Protein 1WLZ (pdb70)

B-factor: mean 17.67, std 7.65, range [6.1, 49.66]

Foldseek 3Di:
DDPPQDVVLLLQLLVLCVVCVPPVVVLQVVQPPVPPQWHALVSVQVVCCPRRHNDDPVNSVNVLVVFDADPVRIGNVVVVSVVSD/DDPPADPVQVVQVVVLCVVCVPVVVVLQCVQPVVPPQWHALVSVQVVCCVRGNNDDPVNSVRVLVVFDADPVGIGNPVRVSVVD/DPQDVVQLLQLLVLCVVCVPVVVVLQCVQPVVPPQWHALVSVLVVCCVRRRNDDPVNSVNVLVVFDADPVRTGNPVVVSVVSD/DVLLVVQLVLVLVLCVVVVPVVVVLQCVQPVVPPQWHALVSVLVVCCVRRRNDDPVSSVSNLVVADADPVRIGNVVVRSVVSD

Secondary structure (DSSP, 8-state):
--TT--HHHHHHHHHHHHHTHHHHHHHHHHH-TT-SS-B-HHHHHHHHHHHT----HHHHHHHHTTS-B-TTS-B-HHHHHHHH-/--TT--HHHHHHHHHHHHHSHHHHHHHHHHH-TT--SEE-HHHHHHHHHHHT----HHHHHHHHTTS-B-TTS-EEHHHHHHH-/----HHHHHHHHHHHHHSHHHHHHHHHHH-TT--SEE-HHHHHHHHHHHT----HHHHHHHHHTS-B-TTS-EEHHHHHHHT-/-HHHHHHHHHHHHHHHHSHHHHHHHHHHH-TT--SEE-HHHHHHHHHHHT----HHHHHHHHTTS-B-TTS-EEHHHHHHHT-

InterPro domains:
  IPR002048 EF-hand domain [PF13499] (1439-1499)
  IPR002048 EF-hand domain [PF13833] (419-470)
  IPR002048 EF-hand domain [PS50222] (70-105)
  IPR002048 EF-hand domain [PS50222] (172-207)
  IPR002048 EF-hand domain [PS50222] (504-539)
  IPR002048 EF-hand domain [PS50222] (634-669)
  IPR002048 EF-hand domain [PS50222] (883-918)
  IPR002048 EF-hand domain [PS50222] (1069-1104)
  IPR002048 EF-hand domain [PS50222] (1439-1469)
  IPR002048 EF-hand domain [SM00054] (74-102)
  IPR002048 EF-hand domain [SM00054] (176-204)
  IPR002048 EF-hand domain [SM00054] (301-329)
  IPR002048 EF-hand domain [SM00054] (443-471)
  IPR002048 EF-hand domain [SM00054] (508-536)
  IPR002048 EF-hand domain [SM00054] (638-666)
  IPR002048 EF-hand domain [SM00054] (745-773)
  IPR002048 EF-hand domain [SM00054] (887-915)
  IPR002048 EF-hand domain [SM00054] (1073-1101)
  IPR002048 EF-hand domain [SM00054] (1180-1208)
  IPR002048 EF-hand domain [SM00054] (1327-1355)

CATH classification: 1.10.238.10

Solvent-accessible surface area: 17014 Å² total; per-residue (Å²): 189,76,110,100,32,60,205,80,6,30,59,88,5,72,54,8,1,74,85,83,84,157,45,3,28,101,42,0,50,111,58,1,106,153,121,87,82,14,0,22,51,31,35,1,18,18,8,1,25,175,42,27,54,47,0,61,52,99,60,1,48,59,10,26,63,12,16,29,48,46,119,78,34,74,0,74,4,54,69,2,11,77,114,0,74,63,16,74,58,38,42,79,66,10,44,62,102,6,86,54,9,2,86,80,89,58,128,34,3,10,85,24,0,49,121,81,4,96,119,77,10,13,13,0,20,31,124,49,1,64,48,8,2,57,161,48,19,49,130,3,69,84,109,43,2,41,60,8,2,24,42,11,32,22,42,94,72,6,74,0,74,6,24,69,3,14,97,67,28,102,96,49,58,79,83,6,40,58,89,5,76,57,7,0,77,78,88,96,153,42,3,31,38,45,0,84,118,60,5,95,150,158,70,86,12,0,21,24,36,36,2,17,16,8,0,25,84,75,26,52,46,0,63,56,98,61,1,34,33,8,2,23,85,10,36,23,41,98,66,7,75,0,81,24,55,63,2,8,86,64,15,69,114,117,50,28,185,60,12,37,60,35,5,79,58,6,0,84,76,85,12,118,34,3,30,95,22,1,80,88,79,4,106,66,58,9,13,16,0,22,95,101,46,2,62,39,5,1,59,157,66,27,70,138,5,78,96,57,47,0,81,101,3,30,130,72,13,33,44,49,119,77,34,75,0,84,11,13,43,2,0,52,64,14,78

Nearest PDB structures (foldseek):
  1wlz-assembly1_A  TM=1.005E+00  e=1.415E-14  Homo sapiens
  5d67-assembly4_D  TM=9.923E-01  e=4.190E-13  Homo sapiens
  5d67-assembly3_C  TM=9.689E-01  e=3.419E-13  Homo sapiens
  1sk6-assembly2_E  TM=5.587E-01  e=2.644E-03  Homo sapiens
  1oqp-assembly1_A  TM=5.695E-01  e=1.439E-02  Chlamydomonas reinhardtii

GO terms:
  GO:0005515 protein binding (F, IPI)
  GO:0005654 nucleoplasm (C, IDA)
  GO:0005634 nucleus (C, IPI)

Organism: Homo sapiens (NCBI:txid9606)

Structure (mmCIF, N/CA/C/O backbone):
data_1WLZ
#
_entry.id   1WLZ
#
_cell.length_a   42.671
_cell.length_b   68.519
_cell.length_c   69.208
_cell.angle_alpha   90.00
_cell.angle_beta   102.19
_cell.angle_gamma   90.00
#
_symmetry.space_group_name_H-M   'P 1 21 1'
#
loop_
_entity.id
_entity.type
_entity.pdbx_description
1 polymer 'CAP-binding protein complex interacting protein 1 isoform a'
2 water water
#
loop_
_atom_site.group_PDB
_atom_site.id
_atom_site.type_symbol
_atom_site.label_atom_id
_atom_site.label_alt_id
_atom_site.label_comp_id
_atom_site.label_asym_id
_atom_site.label_entity_id
_atom_site.label_seq_id
_atom_site.pdbx_PDB_ins_code
_atom_site.Cartn_x
_atom_site.Cartn_y
_atom_site.Cartn_z
_atom_site.occupancy
_atom_site.B_iso_or_equiv
_atom_site.auth_seq_id
_atom_site.auth_comp_id
_atom_site.auth_asym_id
_atom_site.auth_atom_id
_atom_site.pdbx_PDB_model_num
ATOM 1 N N . HIS A 1 3 ? 36.478 -19.628 6.306 1.00 21.52 227 HIS A N 1
ATOM 2 C CA . HIS A 1 3 ? 36.288 -20.824 5.440 1.00 22.27 227 HIS A CA 1
ATOM 3 C C . HIS A 1 3 ? 36.211 -20.472 3.958 1.00 22.10 227 HIS A C 1
ATOM 4 O O . HIS A 1 3 ? 36.935 -21.037 3.142 1.00 22.99 227 HIS A O 1
ATOM 11 N N . MET A 1 4 ? 35.355 -19.511 3.623 1.00 20.77 228 MET A N 1
ATOM 12 C CA . MET A 1 4 ? 35.155 -19.099 2.237 1.00 20.00 228 MET A CA 1
ATOM 13 C C . MET A 1 4 ? 36.310 -18.340 1.591 1.00 19.58 228 MET A C 1
ATOM 14 O O . MET A 1 4 ? 36.963 -17.506 2.222 1.00 20.35 228 MET A O 1
ATOM 19 N N . ALA A 1 5 ? 36.539 -18.642 0.315 1.00 20.00 229 ALA A N 1
ATOM 20 C CA . ALA A 1 5 ? 37.605 -18.026 -0.470 1.00 18.22 229 ALA A CA 1
ATOM 21 C C . ALA A 1 5 ? 37.417 -16.521 -0.616 1.00 20.01 229 ALA A C 1
ATOM 22 O O . ALA A 1 5 ? 38.394 -15.770 -0.668 1.00 21.11 229 ALA A O 1
ATOM 24 N N . THR A 1 6 ? 36.165 -16.083 -0.689 1.00 20.04 230 THR A N 1
ATOM 25 C CA . THR A 1 6 ? 35.875 -14.661 -0.838 1.00 21.01 230 THR A CA 1
ATOM 26 C C . THR A 1 6 ? 35.482 -14.012 0.481 1.00 21.49 230 THR A C 1
ATOM 27 O O . THR A 1 6 ? 34.837 -12.962 0.497 1.00 22.46 230 THR A O 1
ATOM 31 N N . ALA A 1 7 ? 35.868 -14.640 1.587 1.00 20.29 231 ALA A N 1
ATOM 32 C CA . ALA A 1 7 ? 35.569 -14.097 2.904 1.00 18.90 231 ALA A CA 1
ATOM 33 C C . ALA A 1 7 ? 36.237 -12.731 3.013 1.00 19.13 231 ALA A C 1
ATOM 34 O O . ALA A 1 7 ? 37.339 -12.527 2.492 1.00 19.63 231 ALA A O 1
ATOM 36 N N . ASP A 1 8 ? 35.568 -11.800 3.685 1.00 18.39 232 ASP A N 1
ATOM 37 C CA . ASP A 1 8 ? 36.097 -10.454 3.851 1.00 17.76 232 ASP A CA 1
ATOM 38 C C . ASP A 1 8 ? 36.674 -10.307 5.255 1.00 17.94 232 ASP A C 1
ATOM 39 O O . ASP A 1 8 ? 35.935 -10.135 6.226 1.00 16.66 232 ASP A O 1
ATOM 44 N N . ARG A 1 9 ? 37.998 -10.373 5.357 1.00 17.74 233 ARG A N 1
ATOM 45 C CA . ARG A 1 9 ? 38.672 -10.259 6.643 1.00 15.77 233 ARG A CA 1
ATOM 46 C C . ARG A 1 9 ? 38.459 -8.906 7.302 1.00 14.85 233 ARG A C 1
ATOM 47 O O . ARG A 1 9 ? 38.570 -8.772 8.519 1.00 15.02 233 ARG A O 1
ATOM 55 N N . ASP A 1 10 ? 38.154 -7.902 6.492 1.00 14.52 234 ASP A N 1
ATOM 56 C CA . ASP A 1 10 ? 37.915 -6.570 7.013 1.00 13.92 234 ASP A CA 1
ATOM 57 C C . ASP A 1 10 ? 36.570 -6.572 7.731 1.00 14.61 234 ASP A C 1
ATOM 58 O O . ASP A 1 10 ? 36.455 -6.082 8.852 1.00 13.49 234 ASP A O 1
ATOM 63 N N . ILE A 1 11 ? 35.556 -7.139 7.085 1.00 14.63 235 ILE A N 1
ATOM 64 C CA . ILE A 1 11 ? 34.234 -7.214 7.690 1.00 13.50 235 ILE A CA 1
ATOM 65 C C . ILE A 1 11 ? 34.297 -8.085 8.945 1.00 14.55 235 ILE A C 1
ATOM 66 O O . ILE A 1 11 ? 33.705 -7.753 9.970 1.00 14.52 235 ILE A O 1
ATOM 71 N N . LEU A 1 12 ? 35.031 -9.191 8.875 1.00 13.40 236 LEU A N 1
ATOM 72 C CA . LEU A 1 12 ? 35.159 -10.077 10.030 1.00 13.88 236 LEU A CA 1
ATOM 73 C C . LEU A 1 12 ? 35.891 -9.390 11.177 1.00 13.48 236 LEU A C 1
ATOM 74 O O . LEU A 1 12 ? 35.519 -9.540 12.343 1.00 13.61 236 LEU A O 1
ATOM 79 N N . ALA A 1 13 ? 36.931 -8.632 10.845 1.00 14.22 237 ALA A N 1
ATOM 80 C CA . ALA A 1 13 ? 37.695 -7.927 11.865 1.00 13.08 237 ALA A CA 1
ATOM 81 C C . ALA A 1 13 ? 36.854 -6.841 12.524 1.00 13.80 237 ALA A C 1
ATOM 82 O O . ALA A 1 13 ? 36.916 -6.647 13.739 1.00 14.62 237 ALA A O 1
ATOM 84 N N . ARG A 1 14 ? 36.065 -6.130 11.725 1.00 12.99 238 ARG A N 1
ATOM 85 C CA . ARG A 1 14 ? 35.238 -5.075 12.279 1.00 13.75 238 ARG A CA 1
ATOM 86 C C . ARG A 1 14 ? 34.052 -5.637 13.049 1.00 13.94 238 ARG A C 1
ATOM 87 O O . ARG A 1 14 ? 33.512 -4.975 13.935 1.00 14.94 238 ARG A O 1
ATOM 95 N N . LEU A 1 15 ? 33.664 -6.870 12.735 1.00 13.62 239 LEU A N 1
ATOM 96 C CA . LEU A 1 15 ? 32.565 -7.506 13.453 1.00 12.51 239 LEU A CA 1
ATOM 97 C C . LEU A 1 15 ? 33.099 -7.851 14.844 1.00 12.83 239 LEU A C 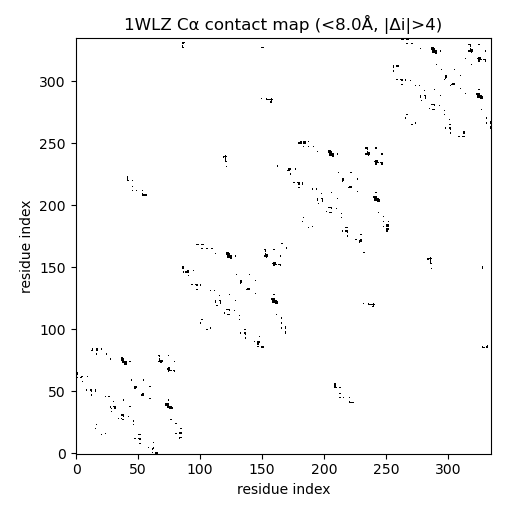1
ATOM 98 O O . LEU A 1 15 ? 32.388 -7.741 15.843 1.00 13.53 239 LEU A O 1
ATOM 103 N N . HIS A 1 16 ? 34.365 -8.258 14.901 1.00 14.10 240 HIS A N 1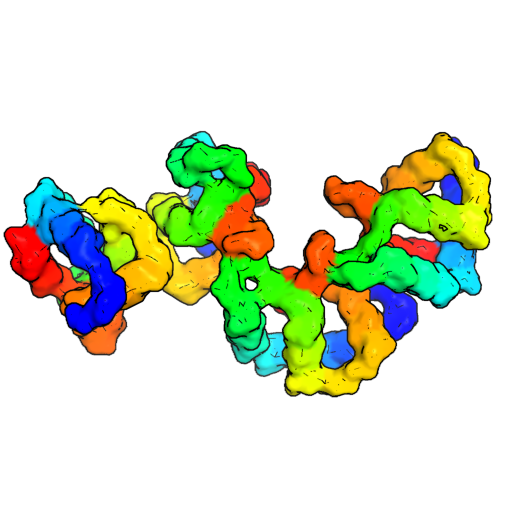
ATOM 104 C CA . HIS A 1 16 ? 35.015 -8.582 16.167 1.00 15.52 240 HIS A CA 1
ATOM 105 C C . HIS A 1 16 ? 35.038 -7.320 17.020 1.00 15.04 240 HIS A C 1
ATOM 106 O O . HIS A 1 16 ? 34.668 -7.336 18.196 1.00 15.57 240 HIS A O 1
ATOM 113 N N . LYS A 1 17 ? 35.476 -6.223 16.411 1.00 13.70 241 LYS A N 1
ATOM 114 C CA . LYS A 1 17 ? 35.554 -4.946 17.104 1.00 13.28 241 LYS A CA 1
ATOM 115 C C . LYS A 1 17 ? 34.183 -4.505 17.599 1.00 12.70 241 LYS A C 1
ATOM 116 O O . LYS A 1 17 ? 34.048 -4.032 18.722 1.00 13.63 241 LYS A O 1
ATOM 118 N N . ALA A 1 18 ? 33.160 -4.666 16.764 1.00 11.86 242 ALA A N 1
ATOM 119 C CA . ALA A 1 18 ? 31.812 -4.269 17.148 1.00 11.54 242 ALA A CA 1
ATOM 120 C C . ALA A 1 18 ? 31.293 -5.062 18.341 1.00 11.21 242 ALA A C 1
ATOM 121 O O . ALA A 1 18 ? 30.713 -4.496 19.276 1.00 12.58 242 ALA A O 1
ATOM 123 N N . VAL A 1 19 ? 31.494 -6.374 18.308 1.00 9.83 243 VAL A N 1
ATOM 124 C CA . VAL A 1 19 ? 31.022 -7.231 19.385 1.00 11.86 243 VAL A CA 1
ATOM 125 C C . VAL A 1 19 ? 31.706 -6.895 20.704 1.00 12.63 243 VAL A C 1
ATOM 126 O O . VAL A 1 19 ? 31.061 -6.860 21.752 1.00 13.57 243 VAL A O 1
ATOM 130 N N . THR A 1 20 ? 33.005 -6.627 20.661 1.00 14.23 244 THR A N 1
ATOM 131 C CA . THR A 1 20 ? 33.709 -6.28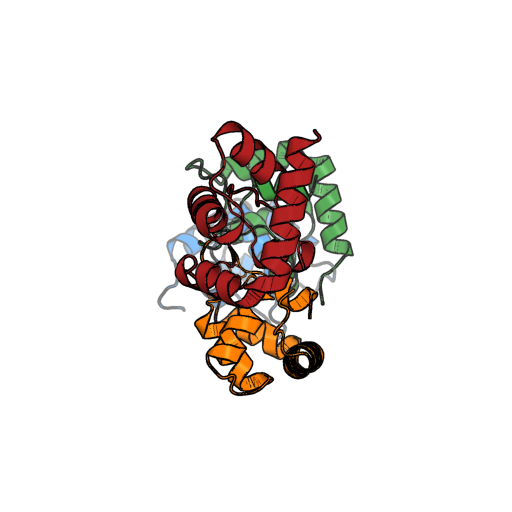7 21.889 1.00 16.84 244 THR A CA 1
ATOM 132 C C . THR A 1 20 ? 33.343 -4.876 22.376 1.00 15.11 244 THR A C 1
ATOM 133 O O . THR A 1 20 ? 33.146 -4.663 23.569 1.00 16.88 244 THR A O 1
ATOM 137 N N . SER A 1 21 ? 33.228 -3.921 21.454 1.00 14.94 245 SER A N 1
ATOM 138 C CA . SER A 1 21 ? 32.889 -2.544 21.818 1.00 15.68 245 SER A CA 1
ATOM 139 C C . SER A 1 21 ? 31.449 -2.356 22.288 1.00 15.52 245 SER A C 1
ATOM 140 O O . SER A 1 21 ? 31.160 -1.466 23.093 1.00 16.21 245 SER A O 1
ATOM 143 N N . HIS A 1 22 ? 30.543 -3.188 21.785 1.00 13.40 246 HIS A N 1
ATOM 144 C CA . HIS A 1 22 ? 29.131 -3.075 22.142 1.00 13.51 246 HIS A CA 1
ATOM 145 C C . HIS A 1 22 ? 28.572 -4.398 22.643 1.00 12.42 246 HIS A C 1
ATOM 146 O O . HIS A 1 22 ? 27.422 -4.747 22.377 1.00 11.44 246 HIS A O 1
ATOM 153 N N . TYR A 1 23 ? 29.389 -5.118 23.402 1.00 11.94 247 TYR A N 1
ATOM 154 C CA . TYR A 1 23 ? 28.993 -6.413 23.929 1.00 10.66 247 TYR A CA 1
ATOM 155 C C . TYR A 1 23 ? 27.680 -6.399 24.716 1.00 10.74 247 TYR A C 1
ATOM 156 O O . TYR A 1 23 ? 26.801 -7.226 24.478 1.00 11.38 247 TYR A O 1
ATOM 165 N N . HIS A 1 24 ? 27.543 -5.462 25.651 1.00 10.99 248 HIS A N 1
ATOM 166 C CA . HIS A 1 24 ? 26.333 -5.390 26.460 1.00 11.43 248 HIS A CA 1
ATOM 167 C C . HIS A 1 24 ? 25.078 -5.224 25.614 1.00 10.45 248 HIS A C 1
ATOM 168 O O . HIS A 1 24 ? 24.123 -5.988 25.746 1.00 11.38 248 HIS A O 1
ATOM 175 N N . ALA A 1 25 ? 25.087 -4.212 24.754 1.00 11.89 249 ALA A N 1
ATOM 176 C CA . ALA A 1 25 ? 23.941 -3.915 23.911 1.00 11.09 249 ALA A CA 1
ATOM 177 C C . ALA A 1 25 ? 23.632 -5.007 22.898 1.00 10.31 249 ALA A C 1
ATOM 178 O O . ALA A 1 25 ? 22.471 -5.358 22.691 1.00 11.45 249 ALA A O 1
ATOM 180 N N . ILE A 1 26 ? 24.667 -5.542 22.264 1.00 10.18 250 ILE A N 1
ATOM 181 C CA . ILE A 1 26 ? 24.457 -6.589 21.275 1.00 11.08 250 ILE A CA 1
ATOM 182 C C . ILE A 1 26 ? 23.913 -7.854 21.936 1.00 10.57 250 ILE A C 1
ATOM 183 O O . ILE A 1 26 ? 23.015 -8.500 21.400 1.00 9.42 250 ILE A O 1
ATOM 188 N N . THR A 1 27 ? 24.439 -8.206 23.105 1.00 10.65 251 THR A N 1
ATOM 189 C CA . THR A 1 27 ? 23.952 -9.395 23.795 1.00 11.35 251 THR A CA 1
ATOM 190 C C . THR A 1 27 ? 22.461 -9.242 24.101 1.00 12.21 251 THR A C 1
ATOM 191 O O . THR A 1 27 ? 21.703 -10.203 24.008 1.00 12.59 251 THR A O 1
ATOM 195 N N . GLN A 1 28 ? 22.037 -8.038 24.471 1.00 12.53 252 GLN A N 1
ATOM 196 C CA . GLN A 1 28 ? 20.632 -7.815 24.777 1.00 14.26 252 GLN A CA 1
ATOM 197 C C . GLN A 1 28 ? 19.755 -7.823 23.534 1.00 13.82 252 GLN A C 1
ATOM 198 O O . GLN A 1 28 ? 18.583 -8.190 23.600 1.00 14.46 252 GLN A O 1
ATOM 204 N N . GLU A 1 29 ? 20.324 -7.426 22.402 1.00 13.97 253 GLU A N 1
ATOM 205 C CA . GLU A 1 29 ? 19.581 -7.448 21.148 1.00 13.62 253 GLU A CA 1
ATOM 206 C C . GLU A 1 29 ? 19.279 -8.911 20.830 1.00 13.17 253 GLU A C 1
ATOM 207 O O . GLU A 1 29 ? 18.180 -9.249 20.387 1.00 12.55 253 GLU A O 1
ATOM 213 N N . PHE A 1 30 ? 20.262 -9.778 21.059 1.00 12.64 254 PHE A N 1
ATOM 214 C CA . PHE A 1 30 ? 20.078 -11.208 20.831 1.00 12.55 254 PHE A CA 1
ATOM 215 C C . PHE A 1 30 ? 18.987 -11.712 21.771 1.00 13.50 254 PHE A C 1
ATOM 216 O O . PHE A 1 30 ? 18.048 -12.382 21.350 1.00 11.92 254 PHE A O 1
ATOM 224 N N . GLU A 1 31 ? 19.124 -11.379 23.052 1.00 13.67 255 GLU A N 1
ATOM 225 C CA . GLU A 1 31 ? 18.160 -11.788 24.065 1.00 16.23 255 GLU A CA 1
ATOM 226 C C . GLU A 1 31 ? 16.731 -11.403 23.686 1.00 15.97 255 GLU A C 1
ATOM 227 O O . GLU A 1 31 ? 15.805 -12.204 23.817 1.00 17.38 255 GLU A O 1
ATOM 233 N N . ASN A 1 32 ? 16.561 -10.172 23.217 1.00 15.45 256 ASN A N 1
ATOM 234 C CA . ASN A 1 32 ? 15.245 -9.668 22.842 1.00 17.18 256 ASN A CA 1
ATOM 235 C C . ASN A 1 32 ? 14.667 -10.307 21.585 1.00 16.77 256 ASN A C 1
ATOM 236 O O . ASN A 1 32 ? 13.452 -10.458 21.467 1.00 16.97 256 ASN A O 1
ATOM 241 N N . PHE A 1 33 ? 15.527 -10.668 20.638 1.00 14.71 257 PHE A N 1
ATOM 242 C CA . PHE A 1 33 ? 15.050 -11.316 19.422 1.00 14.08 257 PHE A CA 1
ATOM 243 C C . PHE A 1 33 ? 14.725 -12.766 19.739 1.00 13.57 257 PHE A C 1
ATOM 244 O O . PHE A 1 33 ? 13.869 -13.375 19.105 1.00 14.33 257 PHE A O 1
ATOM 252 N N . ASP A 1 34 ? 15.433 -13.316 20.719 1.00 13.54 258 ASP A N 1
ATOM 253 C CA . ASP A 1 34 ? 15.240 -14.700 21.136 1.00 14.37 258 ASP A CA 1
ATOM 254 C C . ASP A 1 34 ? 14.042 -14.755 22.080 1.00 15.90 258 ASP A C 1
ATOM 255 O O . ASP A 1 34 ? 14.186 -15.013 23.274 1.00 16.01 258 ASP A O 1
ATOM 260 N N . THR A 1 35 ? 12.859 -14.510 21.522 1.00 18.50 259 THR A N 1
ATOM 261 C CA . THR A 1 35 ? 11.618 -14.495 22.292 1.00 20.01 259 THR A CA 1
ATOM 262 C C . THR A 1 35 ? 11.283 -15.813 22.982 1.00 21.91 259 THR A C 1
ATOM 263 O O . THR A 1 35 ? 10.616 -15.819 24.020 1.00 22.54 259 THR A O 1
ATOM 267 N N . MET A 1 36 ? 11.731 -16.926 22.410 1.00 21.68 260 MET A N 1
ATOM 268 C CA . MET A 1 36 ? 11.456 -18.235 22.992 1.00 23.13 260 MET A CA 1
ATOM 269 C C . MET A 1 36 ? 12.580 -18.654 23.927 1.00 22.82 260 MET A C 1
ATOM 270 O O . MET A 1 36 ? 12.495 -19.683 24.598 1.00 23.18 260 MET A O 1
ATOM 275 N N . LYS A 1 37 ? 13.633 -17.844 23.961 1.00 22.80 261 LYS A N 1
ATOM 276 C CA . LYS A 1 37 ? 14.790 -18.106 24.802 1.00 22.33 261 LYS A CA 1
ATOM 277 C C . LYS A 1 37 ? 15.410 -19.480 24.552 1.00 22.88 261 LYS A C 1
ATOM 278 O O . LYS A 1 37 ? 15.694 -20.229 25.488 1.00 24.59 261 LYS A O 1
ATOM 284 N N . THR A 1 38 ? 15.618 -19.803 23.278 1.00 22.66 262 THR A N 1
ATOM 285 C CA . THR A 1 38 ? 16.226 -21.073 22.889 1.00 22.33 262 THR A CA 1
ATOM 286 C C . THR A 1 38 ? 17.694 -20.848 22.532 1.00 20.56 262 THR A C 1
ATOM 287 O O . THR A 1 38 ? 18.368 -21.744 22.022 1.00 21.41 262 THR A O 1
ATOM 291 N N . ASN A 1 39 ? 18.169 -19.638 22.806 1.00 18.21 263 ASN A N 1
ATOM 292 C CA . ASN A 1 39 ? 19.545 -19.232 22.541 1.00 16.22 263 ASN A CA 1
ATOM 293 C C . ASN A 1 39 ? 19.909 -19.139 21.068 1.00 14.86 263 ASN A C 1
ATOM 294 O O . ASN A 1 39 ? 21.038 -19.434 20.674 1.00 14.36 263 ASN A O 1
ATOM 299 N N . THR A 1 40 ? 18.945 -18.722 20.258 1.00 13.69 264 THR A N 1
ATOM 300 C CA . THR A 1 40 ? 19.178 -18.543 18.832 1.00 12.74 264 THR A CA 1
ATOM 301 C C . THR A 1 40 ? 18.322 -17.391 18.341 1.00 12.58 264 THR A C 1
ATOM 302 O O . THR A 1 40 ? 17.367 -16.992 19.002 1.00 13.13 264 THR A O 1
ATOM 306 N N . ILE A 1 41 ? 18.692 -16.828 17.198 1.00 11.31 265 ILE A N 1
ATOM 307 C CA . ILE A 1 41 ? 17.894 -15.777 16.582 1.00 9.95 265 ILE A CA 1
ATOM 308 C C . ILE A 1 41 ? 17.852 -16.115 15.100 1.00 9.90 265 ILE A C 1
ATOM 309 O O . ILE A 1 41 ? 18.583 -16.998 14.640 1.00 10.48 265 ILE A O 1
ATOM 314 N N . SER A 1 42 ? 16.993 -15.437 14.350 1.00 9.01 266 SER A N 1
ATOM 315 C CA . SER A 1 42 ? 16.875 -15.723 12.927 1.00 9.55 266 SER A CA 1
ATOM 316 C C . SER A 1 42 ? 17.995 -15.093 12.113 1.00 7.91 266 SER A C 1
ATOM 317 O O . SER A 1 42 ? 18.684 -14.177 12.570 1.00 8.90 266 SER A O 1
ATOM 320 N N . ARG A 1 43 ? 18.166 -15.599 10.900 1.00 7.67 267 ARG A N 1
ATOM 321 C CA . ARG A 1 43 ? 19.183 -15.096 9.989 1.00 7.57 267 ARG A CA 1
ATOM 322 C C . ARG A 1 43 ? 18.921 -13.624 9.669 1.00 7.57 267 ARG A C 1
ATOM 323 O O . ARG A 1 43 ? 19.846 -12.807 9.669 1.00 8.46 267 ARG A O 1
ATOM 331 N N . GLU A 1 44 ? 17.661 -13.285 9.405 1.00 9.08 268 GLU A N 1
ATOM 332 C CA . GLU A 1 44 ? 17.314 -11.904 9.081 1.00 8.98 268 GLU A CA 1
ATOM 333 C C . GLU A 1 44 ? 17.512 -10.984 10.277 1.00 8.74 268 GLU A C 1
ATOM 334 O O . GLU A 1 44 ? 17.873 -9.821 10.107 1.00 7.41 268 GLU A O 1
ATOM 340 N N . GLU A 1 45 ? 17.273 -11.496 11.483 1.00 9.24 269 GLU A N 1
ATOM 341 C CA . GLU A 1 45 ? 17.466 -10.694 12.684 1.00 9.59 269 GLU A CA 1
ATOM 342 C C . GLU A 1 45 ? 18.955 -10.431 12.858 1.00 7.74 269 GLU A C 1
ATOM 343 O O . GLU A 1 45 ? 19.357 -9.327 13.222 1.00 8.50 269 GLU A O 1
ATOM 349 N N . PHE A 1 46 ? 19.776 -11.443 12.587 1.00 8.01 270 PHE A N 1
ATOM 350 C CA . PHE A 1 46 ? 21.214 -11.270 12.705 1.00 8.62 270 PHE A CA 1
ATOM 351 C C . PHE A 1 46 ? 21.670 -10.226 11.690 1.00 8.27 270 PHE A C 1
ATOM 352 O O . PHE A 1 46 ? 22.505 -9.376 11.993 1.00 8.65 270 PHE A O 1
ATOM 360 N N . ARG A 1 47 ? 21.115 -10.282 10.485 1.00 8.50 271 ARG A N 1
ATOM 361 C CA . ARG A 1 47 ? 21.489 -9.313 9.467 1.00 8.14 271 ARG A CA 1
ATOM 362 C C . ARG A 1 47 ? 21.118 -7.900 9.923 1.00 8.36 271 ARG A C 1
ATOM 363 O O . ARG A 1 47 ? 21.842 -6.942 9.656 1.00 8.25 271 ARG A O 1
ATOM 371 N N . ALA A 1 48 ? 19.987 -7.769 10.613 1.00 8.25 272 ALA A N 1
ATOM 372 C CA . ALA A 1 48 ? 19.556 -6.460 11.101 1.00 9.27 272 ALA A CA 1
ATOM 373 C C . ALA A 1 48 ? 20.593 -5.893 12.064 1.00 10.51 272 ALA A C 1
ATOM 374 O O . ALA A 1 48 ? 20.874 -4.693 12.057 1.00 10.94 272 ALA A O 1
ATOM 376 N N . ILE A 1 49 ? 21.154 -6.760 12.901 1.00 8.70 273 ILE A N 1
ATOM 377 C CA . ILE A 1 49 ? 22.168 -6.335 13.850 1.00 9.44 273 ILE A CA 1
ATOM 378 C C . ILE A 1 49 ? 23.423 -5.922 13.084 1.00 9.39 273 ILE A C 1
ATOM 379 O O . ILE A 1 49 ? 24.028 -4.889 13.373 1.00 9.95 273 ILE A O 1
ATOM 384 N N . CYS A 1 50 ? 23.803 -6.718 12.091 1.00 8.55 274 CYS A N 1
ATOM 385 C CA . CYS A 1 50 ? 24.978 -6.398 11.292 1.00 8.59 274 CYS A CA 1
ATOM 386 C C . CYS A 1 50 ? 24.803 -5.044 10.603 1.00 9.51 274 CYS A C 1
ATOM 387 O O . CYS A 1 50 ? 25.748 -4.259 10.514 1.00 10.55 274 CYS A O 1
ATOM 390 N N . ASN A 1 51 ? 23.594 -4.775 10.117 1.00 9.76 275 ASN A N 1
ATOM 391 C CA . ASN A 1 51 ? 23.304 -3.509 9.442 1.00 10.34 275 ASN A CA 1
ATOM 392 C C . ASN A 1 51 ? 23.712 -2.305 10.290 1.00 12.05 275 ASN A C 1
ATOM 393 O O . ASN A 1 51 ? 24.344 -1.371 9.789 1.00 15.16 275 ASN A O 1
ATOM 398 N N . ARG A 1 52 ? 23.357 -2.317 11.570 1.00 13.88 276 ARG A N 1
ATOM 399 C CA . ARG A 1 52 ? 23.681 -1.174 12.415 1.00 16.74 276 ARG A CA 1
ATOM 400 C C . ARG A 1 52 ? 25.032 -1.225 13.100 1.00 17.19 276 ARG A C 1
ATOM 401 O O . ARG A 1 52 ? 25.624 -0.177 13.362 1.00 18.74 276 ARG A O 1
ATOM 409 N N . ARG A 1 53 ? 25.524 -2.425 13.391 1.00 14.45 277 ARG A N 1
ATOM 410 C CA . ARG A 1 53 ? 26.796 -2.551 14.095 1.00 13.93 277 ARG A CA 1
ATOM 411 C C . ARG A 1 53 ? 28.049 -2.607 13.233 1.00 13.67 277 ARG A C 1
ATOM 412 O O . ARG A 1 53 ? 29.132 -2.239 13.694 1.00 13.47 277 ARG A O 1
ATOM 420 N N . VAL A 1 54 ? 27.917 -3.059 11.991 1.00 13.24 278 VAL A N 1
ATOM 421 C CA . VAL A 1 54 ? 29.079 -3.150 11.115 1.00 14.28 278 VAL A CA 1
ATOM 422 C C . VAL A 1 54 ? 28.881 -2.308 9.862 1.00 14.73 278 VAL A C 1
ATOM 423 O O . VAL A 1 54 ? 29.590 -1.329 9.643 1.00 16.56 278 VAL A O 1
ATOM 427 N N . GLN A 1 55 ? 27.909 -2.694 9.043 1.00 12.91 279 GLN A N 1
ATOM 428 C CA . GLN A 1 55 ? 27.602 -1.965 7.819 1.00 13.55 279 GLN A CA 1
ATOM 429 C C . GLN A 1 55 ? 26.445 -2.682 7.148 1.00 12.55 279 GLN A C 1
ATOM 430 O O . GLN A 1 55 ? 26.101 -3.803 7.522 1.00 11.84 279 GLN A O 1
ATOM 436 N N . ILE A 1 56 ? 25.837 -2.031 6.165 1.00 13.32 280 ILE A N 1
ATOM 437 C CA . ILE A 1 56 ? 24.747 -2.658 5.443 1.00 11.91 280 ILE A CA 1
ATOM 438 C C . ILE A 1 56 ? 25.397 -3.528 4.383 1.00 10.93 280 ILE A C 1
ATOM 439 O O . ILE A 1 56 ? 25.890 -3.046 3.365 1.00 13.24 280 ILE A O 1
ATOM 444 N N . LEU A 1 57 ? 25.420 -4.823 4.659 1.00 10.92 281 LEU A N 1
ATOM 445 C CA . LEU A 1 57 ? 26.030 -5.788 3.768 1.00 11.35 281 LEU A CA 1
ATOM 446 C C . LEU A 1 57 ? 25.174 -6.076 2.553 1.00 12.90 281 LEU A C 1
ATOM 447 O O . LEU A 1 57 ? 23.947 -6.076 2.628 1.00 12.95 281 LEU A O 1
ATOM 452 N N . THR A 1 58 ? 25.822 -6.317 1.421 1.00 13.50 282 THR A N 1
ATOM 453 C CA . THR A 1 58 ? 25.080 -6.660 0.219 1.00 13.08 282 THR A CA 1
ATOM 454 C C . THR A 1 58 ? 24.640 -8.110 0.422 1.00 13.91 282 THR A C 1
ATOM 455 O O . THR A 1 58 ? 25.138 -8.792 1.323 1.00 12.34 282 THR A O 1
ATOM 459 N N . ASP A 1 59 ? 23.703 -8.585 -0.391 1.00 11.87 283 ASP A N 1
ATOM 460 C CA . ASP A 1 59 ? 23.248 -9.963 -0.258 1.00 11.92 283 ASP A CA 1
ATOM 461 C C . ASP A 1 59 ? 24.430 -10.926 -0.357 1.00 12.67 283 ASP A C 1
ATOM 462 O O . ASP A 1 59 ? 24.512 -11.900 0.395 1.00 13.09 283 ASP A O 1
ATOM 467 N N . GLU A 1 60 ? 25.344 -10.646 -1.283 1.00 12.83 284 GLU A N 1
ATOM 468 C CA . GLU A 1 60 ? 26.517 -11.495 -1.475 1.00 14.47 284 GLU A CA 1
ATOM 469 C C . GLU A 1 60 ? 27.413 -11.493 -0.247 1.00 12.96 284 GLU A C 1
ATOM 470 O O . GLU A 1 60 ? 27.829 -12.551 0.232 1.00 12.25 284 GLU A O 1
ATOM 476 N N . GLN A 1 61 ? 27.715 -10.303 0.260 1.00 12.44 285 GLN A N 1
ATOM 477 C CA . GLN A 1 61 ? 28.566 -10.190 1.435 1.00 11.58 285 GLN A CA 1
ATOM 478 C C . GLN A 1 61 ? 27.927 -10.879 2.631 1.00 11.16 285 GLN A C 1
ATOM 479 O O . GLN A 1 61 ? 28.616 -11.539 3.405 1.00 11.13 285 GLN A O 1
ATOM 485 N N . PHE A 1 62 ? 26.614 -10.731 2.787 1.00 10.18 286 PHE A N 1
ATOM 486 C CA . PHE A 1 62 ? 25.950 -11.359 3.918 1.00 9.11 286 PHE A CA 1
ATOM 487 C C . PHE A 1 62 ? 25.935 -12.873 3.773 1.00 9.87 286 PHE A C 1
ATOM 488 O O . PHE A 1 62 ? 26.127 -13.595 4.750 1.00 9.34 286 PHE A O 1
ATOM 496 N N . ASP A 1 63 ? 25.702 -13.360 2.557 1.00 8.87 287 ASP A N 1
ATOM 497 C CA . ASP A 1 63 ? 25.687 -14.801 2.336 1.00 10.12 287 ASP A CA 1
ATOM 498 C C . ASP A 1 63 ? 27.028 -15.405 2.742 1.00 9.43 287 ASP A C 1
ATOM 499 O O . ASP A 1 63 ? 27.079 -16.443 3.395 1.00 9.82 287 ASP A O 1
ATOM 504 N N . ARG A 1 64 ? 28.115 -14.746 2.354 1.00 8.95 288 ARG A N 1
ATOM 505 C CA . ARG A 1 64 ? 29.444 -15.249 2.684 1.00 9.32 288 ARG A CA 1
ATOM 506 C C . ARG A 1 64 ? 29.733 -15.127 4.181 1.00 10.24 288 ARG A C 1
ATOM 507 O O . ARG A 1 64 ? 30.382 -15.995 4.764 1.00 10.14 288 ARG A O 1
ATOM 515 N N . LEU A 1 65 ? 29.260 -14.055 4.809 1.00 8.83 289 LEU A N 1
ATOM 516 C CA . LEU A 1 65 ? 29.486 -13.896 6.243 1.00 8.97 289 LEU A CA 1
ATOM 517 C C . LEU A 1 65 ? 28.748 -15.005 6.989 1.00 8.20 289 LEU A C 1
ATOM 518 O O . LEU A 1 65 ? 29.280 -15.611 7.926 1.00 8.56 289 LEU A O 1
ATOM 523 N N . TRP A 1 66 ? 27.518 -15.274 6.562 1.00 8.61 290 TRP A N 1
ATOM 524 C CA . TRP A 1 66 ? 26.700 -16.302 7.187 1.00 7.97 290 TRP A CA 1
ATOM 525 C C . TRP A 1 66 ? 27.369 -17.676 7.104 1.00 8.55 290 TRP A C 1
ATOM 526 O O . TRP A 1 66 ? 27.201 -18.500 7.998 1.00 8.01 290 TRP A O 1
ATOM 537 N N . ASN A 1 67 ? 28.132 -17.909 6.036 1.00 8.38 291 ASN A N 1
ATOM 538 C CA . ASN A 1 67 ? 28.845 -19.181 5.849 1.00 9.44 291 ASN A CA 1
ATOM 539 C C . ASN A 1 67 ? 29.880 -19.390 6.955 1.00 10.78 291 ASN A C 1
ATOM 540 O O . ASN A 1 67 ? 30.303 -20.521 7.205 1.00 11.63 291 ASN A O 1
ATOM 545 N N . GLU A 1 68 ? 30.289 -18.301 7.603 1.00 10.47 292 GLU A N 1
ATOM 546 C CA . GLU A 1 68 ? 31.295 -18.365 8.669 1.00 11.17 292 GLU A CA 1
ATOM 547 C C . GLU A 1 68 ? 30.683 -18.429 10.069 1.00 10.86 292 GLU A C 1
ATOM 548 O O . GLU A 1 68 ? 31.395 -18.614 11.056 1.00 12.11 292 GLU A O 1
ATOM 554 N N . MET A 1 69 ? 29.367 -18.268 10.153 1.00 9.79 293 MET A N 1
ATOM 555 C CA . MET A 1 69 ? 28.670 -18.259 11.435 1.00 9.45 293 MET A CA 1
ATOM 556 C C . MET A 1 69 ? 28.270 -19.624 11.975 1.00 10.56 293 MET A C 1
ATOM 557 O O . MET A 1 69 ? 28.176 -20.599 11.229 1.00 11.76 293 MET A O 1
ATOM 562 N N . PRO A 1 70 ? 28.047 -19.712 13.298 1.00 11.78 294 PRO A N 1
ATOM 563 C CA . PRO A 1 70 ? 27.640 -20.970 13.931 1.00 12.23 294 PRO A CA 1
ATOM 564 C C . PRO A 1 70 ? 26.118 -21.045 13.777 1.00 13.33 294 PRO A C 1
ATOM 565 O O . PRO A 1 70 ? 25.372 -20.404 14.520 1.00 13.30 294 PRO A O 1
ATOM 569 N N . VAL A 1 71 ? 25.672 -21.810 12.786 1.00 12.12 295 VAL A N 1
ATOM 570 C CA . VAL A 1 71 ? 24.254 -21.945 12.473 1.00 12.24 295 VAL A CA 1
ATOM 571 C C . VAL A 1 71 ? 23.724 -23.327 12.843 1.00 13.36 295 VAL A C 1
ATOM 572 O O . VAL A 1 71 ? 24.438 -24.322 12.714 1.00 15.29 295 VAL A O 1
ATOM 576 N N . ASN A 1 72 ? 22.477 -23.397 13.302 1.00 13.27 296 ASN A N 1
ATOM 577 C CA . ASN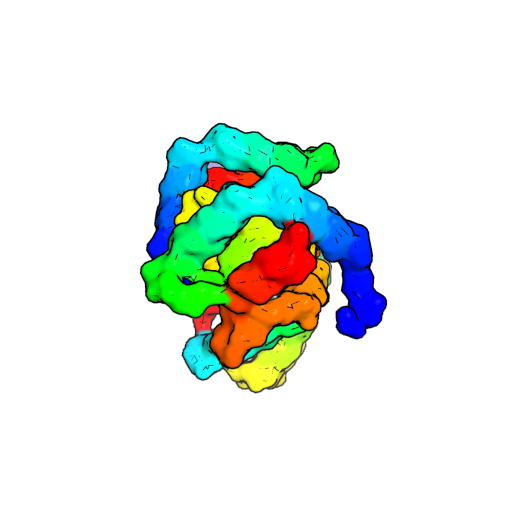 A 1 72 ? 21.913 -24.690 13.671 1.00 14.20 296 ASN A CA 1
ATOM 578 C C . ASN A 1 72 ? 21.131 -25.354 12.541 1.00 15.05 296 ASN A C 1
ATOM 579 O O . ASN A 1 72 ? 21.056 -24.829 11.429 1.00 15.13 296 ASN A O 1
ATOM 584 N N . ALA A 1 73 ? 20.562 -26.520 12.829 1.00 17.41 297 ALA A N 1
ATOM 585 C CA . ALA A 1 73 ? 19.818 -27.281 11.830 1.00 18.13 297 ALA A CA 1
ATOM 586 C C . ALA A 1 73 ? 18.594 -26.580 11.259 1.00 17.75 297 ALA A C 1
ATOM 587 O O . ALA A 1 73 ? 18.080 -26.981 10.213 1.00 19.44 297 ALA A O 1
ATOM 589 N N . LYS A 1 74 ? 18.122 -25.541 11.941 1.00 16.70 298 LYS A N 1
ATOM 590 C CA . LYS A 1 74 ? 16.953 -24.801 11.477 1.00 15.96 298 LYS A CA 1
ATOM 591 C C . LYS A 1 74 ? 17.363 -23.522 10.752 1.00 15.18 298 LYS A C 1
ATOM 592 O O . LYS A 1 74 ? 16.514 -22.715 10.371 1.00 16.59 298 LYS A O 1
ATOM 594 N N . GLY A 1 75 ? 18.668 -23.343 10.560 1.00 13.53 299 GLY A N 1
ATOM 595 C CA . GLY A 1 75 ? 19.154 -22.157 9.879 1.00 12.05 299 GLY A CA 1
ATOM 596 C C . GLY A 1 75 ? 19.117 -20.909 10.742 1.00 12.06 299 GLY A C 1
ATOM 597 O O . GLY A 1 75 ? 18.989 -19.793 10.233 1.00 11.13 299 GLY A O 1
ATOM 598 N N . ARG A 1 76 ? 19.228 -21.095 12.053 1.00 11.72 300 ARG A N 1
ATOM 599 C CA . ARG A 1 76 ? 19.211 -19.979 12.991 1.00 10.31 300 ARG A CA 1
ATOM 600 C C . ARG A 1 76 ? 20.589 -19.806 13.621 1.00 11.06 300 ARG A C 1
ATOM 601 O O . ARG A 1 76 ? 21.369 -20.759 13.725 1.00 11.31 300 ARG A O 1
ATOM 609 N N . LEU A 1 77 ? 20.900 -18.585 14.034 1.00 9.73 301 LEU A N 1
ATOM 610 C CA . LEU A 1 77 ? 22.201 -18.316 14.628 1.00 9.85 301 LEU A CA 1
ATOM 611 C C . LEU A 1 77 ? 22.289 -18.761 16.078 1.00 10.26 301 LEU A C 1
ATOM 612 O O . LEU A 1 77 ? 21.432 -18.424 16.888 1.00 11.22 301 LEU A O 1
ATOM 617 N N . LYS A 1 78 ? 23.333 -19.517 16.398 1.00 11.61 302 LYS A N 1
ATOM 618 C CA . LYS A 1 78 ? 23.568 -19.964 17.770 1.00 11.88 302 LYS A CA 1
ATOM 619 C C . LYS A 1 78 ? 24.394 -18.821 18.352 1.00 12.94 302 LYS A C 1
ATOM 620 O O . LYS A 1 78 ? 25.627 -18.855 18.340 1.00 11.76 302 LYS A O 1
ATOM 626 N N . TYR A 1 79 ? 23.712 -17.796 18.860 1.00 13.01 303 TYR A N 1
ATOM 627 C CA . TYR A 1 79 ? 24.419 -16.620 19.345 1.00 12.02 303 TYR A CA 1
ATOM 628 C C . TYR A 1 79 ? 25.371 -16.744 20.531 1.00 13.13 303 TYR A C 1
ATOM 629 O O . TYR A 1 79 ? 26.327 -15.980 20.624 1.00 14.11 303 TYR A O 1
ATOM 638 N N . PRO A 1 80 ? 25.134 -17.693 21.451 1.00 14.03 304 PRO A N 1
ATOM 639 C CA . PRO A 1 80 ? 26.099 -17.763 22.551 1.00 15.65 304 PRO A CA 1
ATOM 640 C C . PRO A 1 80 ? 27.468 -18.135 21.967 1.00 15.17 304 PRO A C 1
ATOM 641 O O . PRO A 1 80 ? 28.504 -17.628 22.397 1.00 16.36 304 PRO A O 1
ATOM 645 N N . ASP A 1 81 ? 27.456 -19.013 20.966 1.00 16.01 305 ASP A N 1
ATOM 646 C CA . ASP A 1 81 ? 28.682 -19.448 20.301 1.00 17.61 305 ASP A CA 1
ATOM 647 C C . ASP A 1 81 ? 29.296 -18.264 19.553 1.00 16.75 305 ASP A C 1
ATOM 648 O O . ASP A 1 81 ? 30.510 -18.058 19.568 1.00 17.48 305 ASP A O 1
ATOM 653 N N . PHE A 1 82 ? 28.443 -17.492 18.891 1.00 15.18 306 PHE A N 1
ATOM 654 C CA . PHE A 1 82 ? 28.882 -16.320 18.145 1.00 14.32 306 PHE A CA 1
ATOM 655 C C . PHE A 1 82 ? 29.564 -15.311 19.071 1.00 15.02 306 PHE A C 1
ATOM 656 O O . PHE A 1 82 ? 30.658 -14.825 18.783 1.00 14.94 306 PHE A O 1
ATOM 664 N N . LEU A 1 83 ? 28.902 -14.997 20.181 1.00 16.95 307 LEU A N 1
ATOM 665 C CA . LEU A 1 83 ? 29.432 -14.040 21.145 1.00 17.57 307 LEU A CA 1
ATOM 666 C C . LEU A 1 83 ? 30.789 -14.471 21.689 1.00 18.36 307 LEU A C 1
ATOM 667 O O . LEU A 1 83 ? 31.705 -13.657 21.806 1.00 18.54 307 LEU A O 1
ATOM 672 N N . SER A 1 84 ? 30.917 -15.751 22.016 1.00 18.81 308 SER A N 1
ATOM 673 C CA . SER A 1 84 ? 32.172 -16.271 22.547 1.00 20.00 308 SER A CA 1
ATOM 674 C C . SER A 1 84 ? 33.301 -16.079 21.543 1.00 20.86 308 SER A C 1
ATOM 675 O O . SER A 1 84 ? 34.386 -15.601 21.888 1.00 21.36 308 SER A O 1
ATOM 677 N N . ARG A 1 85 ? 33.039 -16.444 20.293 1.00 18.84 309 ARG A N 1
ATOM 678 C CA . ARG A 1 85 ? 34.040 -16.322 19.246 1.00 19.66 309 ARG A CA 1
ATOM 679 C C . ARG A 1 85 ? 34.433 -14.884 18.931 1.00 19.66 309 ARG A C 1
ATOM 680 O O . ARG A 1 85 ? 35.618 -14.560 18.853 1.00 20.65 309 ARG A O 1
ATOM 688 N N . PHE A 1 86 ? 33.445 -14.015 18.753 1.00 18.02 310 PHE A N 1
ATOM 689 C CA . PHE A 1 86 ? 33.750 -12.636 18.403 1.00 18.18 310 PHE A CA 1
ATOM 690 C C . PHE A 1 86 ? 34.062 -11.672 19.538 1.00 19.17 310 PHE A C 1
ATOM 691 O O . PHE A 1 86 ? 34.307 -10.491 19.295 1.00 19.95 310 PHE A O 1
ATOM 699 N N . SER A 1 87 ? 34.070 -12.171 20.770 1.00 20.73 311 SER A N 1
ATOM 700 C CA . SER A 1 87 ? 34.391 -11.327 21.917 1.00 23.75 311 SER A CA 1
ATOM 701 C C . SER A 1 87 ? 35.759 -11.721 22.459 1.00 24.97 311 SER A C 1
ATOM 702 O O . SER A 1 87 ? 36.264 -11.009 23.350 1.00 27.39 311 SER A O 1
ATOM 705 N N . HIS B 1 3 ? -7.269 -4.537 -25.771 1.00 27.13 227 HIS B N 1
ATOM 706 C CA . HIS B 1 3 ? -7.240 -3.167 -26.355 1.00 26.48 227 HIS B CA 1
ATOM 707 C C . HIS B 1 3 ? -7.207 -3.213 -27.880 1.00 26.54 227 HIS B C 1
ATOM 708 O O . HIS B 1 3 ? -7.830 -2.383 -28.543 1.00 27.89 227 HIS B O 1
ATOM 710 N N . MET B 1 4 ? -6.486 -4.186 -28.430 1.00 25.08 228 MET B N 1
ATOM 711 C CA . MET B 1 4 ? -6.363 -4.321 -29.879 1.00 23.60 228 MET B CA 1
ATOM 712 C C . MET B 1 4 ? -7.566 -5.025 -30.503 1.00 24.16 228 MET B C 1
ATOM 713 O O . MET B 1 4 ? -8.049 -6.032 -29.986 1.00 24.90 228 MET B O 1
ATOM 718 N N . ALA B 1 5 ? -8.043 -4.489 -31.623 1.00 23.86 229 ALA B N 1
ATOM 719 C CA . ALA B 1 5 ? -9.193 -5.058 -32.316 1.00 23.16 229 ALA B CA 1
ATOM 720 C C . ALA B 1 5 ? -8.888 -6.446 -32.867 1.00 23.41 229 ALA B C 1
ATOM 721 O O . ALA B 1 5 ? -9.796 -7.239 -33.125 1.00 21.59 229 ALA B O 1
ATOM 723 N N . THR B 1 6 ? -7.604 -6.735 -33.041 1.00 22.06 230 THR B N 1
ATOM 724 C CA . THR B 1 6 ? -7.167 -8.019 -33.569 1.00 23.52 230 THR B CA 1
ATOM 725 C C . THR B 1 6 ? -6.693 -8.954 -32.462 1.00 22.10 230 THR B C 1
ATOM 726 O O . THR B 1 6 ? -6.114 -10.005 -32.736 1.00 23.19 230 THR B O 1
ATOM 730 N N . ALA B 1 7 ? -6.947 -8.565 -31.216 1.00 21.03 231 ALA B N 1
ATOM 731 C CA . ALA B 1 7 ? -6.543 -9.360 -30.063 1.00 21.95 231 ALA B CA 1
ATOM 732 C C . ALA B 1 7 ? -7.030 -10.800 -30.176 1.00 21.92 231 ALA B C 1
ATOM 733 O O . ALA B 1 7 ? -8.156 -11.055 -30.608 1.00 23.39 231 ALA B O 1
ATOM 735 N N . ASP B 1 8 ? -6.171 -11.735 -29.785 1.00 21.96 232 ASP B N 1
ATOM 736 C CA . ASP B 1 8 ? -6.492 -13.157 -29.830 1.00 21.63 232 ASP B CA 1
ATOM 737 C C . ASP B 1 8 ? -7.076 -13.589 -28.489 1.00 21.71 232 ASP B C 1
ATOM 738 O O . ASP B 1 8 ? -6.341 -13.894 -27.552 1.00 22.20 232 ASP B O 1
ATOM 743 N N . ARG B 1 9 ? -8.403 -13.609 -28.411 1.00 21.54 233 ARG B N 1
ATOM 744 C CA . ARG B 1 9 ? -9.113 -13.983 -27.191 1.00 21.50 233 ARG B CA 1
ATOM 745 C C . ARG B 1 9 ? -8.678 -15.320 -26.602 1.00 20.59 233 ARG B C 1
ATOM 746 O O . ARG B 1 9 ? -8.433 -15.421 -25.398 1.00 21.10 233 ARG B O 1
ATOM 748 N N . ASP B 1 10 ? -8.592 -16.347 -27.441 1.00 20.11 234 ASP B N 1
ATOM 749 C CA . ASP B 1 10 ? -8.194 -17.669 -26.974 1.00 20.79 234 ASP B CA 1
ATOM 750 C C . ASP B 1 10 ? -6.808 -17.627 -26.336 1.00 20.51 234 ASP B C 1
ATOM 751 O O . ASP B 1 10 ? -6.581 -18.239 -25.290 1.00 20.96 234 ASP B O 1
ATOM 753 N N . ILE B 1 11 ? -5.886 -16.898 -26.960 1.00 19.41 235 ILE B N 1
ATOM 754 C CA . ILE B 1 11 ? -4.528 -16.790 -26.434 1.00 18.18 235 ILE B CA 1
ATOM 755 C C . ILE B 1 11 ? -4.491 -16.065 -25.091 1.00 17.83 235 ILE B C 1
ATOM 756 O O . ILE B 1 11 ? -3.819 -16.506 -24.156 1.00 17.05 235 ILE B O 1
ATOM 761 N N . LEU B 1 12 ? -5.213 -14.955 -24.991 1.00 17.04 236 LEU B N 1
ATOM 7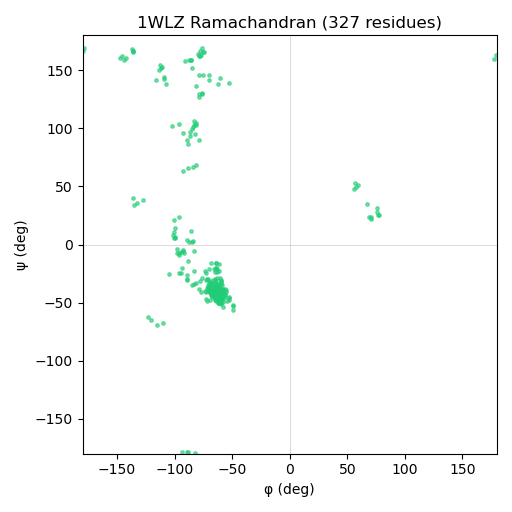62 C CA . LEU B 1 12 ? -5.252 -14.196 -23.748 1.00 17.49 236 LEU B CA 1
ATOM 763 C C . LEU B 1 12 ? -5.855 -15.062 -22.652 1.00 17.98 236 LEU B C 1
ATOM 764 O O . LEU B 1 12 ? -5.406 -15.027 -21.508 1.00 17.17 236 LEU B O 1
ATOM 769 N N . ALA B 1 13 ? -6.863 -15.850 -23.012 1.00 17.66 237 ALA B N 1
ATOM 770 C CA . ALA B 1 13 ? -7.509 -16.730 -22.047 1.00 18.01 237 ALA B CA 1
ATOM 771 C C . ALA B 1 13 ? -6.555 -17.844 -21.626 1.00 17.63 237 ALA B C 1
ATOM 772 O O . ALA B 1 13 ? -6.509 -18.211 -20.456 1.00 17.60 237 ALA B O 1
ATOM 774 N N . ARG B 1 14 ? -5.786 -18.374 -22.571 1.00 17.34 238 ARG B N 1
ATOM 775 C CA . ARG B 1 14 ? -4.839 -19.430 -22.243 1.00 18.39 238 ARG B CA 1
ATOM 776 C C . ARG B 1 14 ? -3.715 -18.860 -21.369 1.00 17.49 238 ARG B C 1
ATOM 777 O O . ARG B 1 14 ? -3.177 -19.551 -20.500 1.00 16.15 238 ARG B O 1
ATOM 785 N N . LEU B 1 15 ? -3.369 -17.595 -21.594 1.00 15.52 239 LEU B N 1
ATOM 786 C CA . LEU B 1 15 ? -2.324 -16.951 -20.800 1.00 15.75 239 LEU B CA 1
ATOM 787 C C . LEU B 1 15 ? -2.823 -16.795 -19.366 1.00 16.68 239 LEU B C 1
ATOM 788 O O . LEU B 1 15 ? -2.096 -17.061 -18.407 1.00 15.58 239 LEU B O 1
ATOM 793 N N . HIS B 1 16 ? -4.075 -16.369 -19.233 1.00 16.51 240 HIS B N 1
ATOM 794 C CA . HIS B 1 16 ? -4.700 -16.180 -17.929 1.00 18.26 240 HIS B CA 1
ATOM 795 C C . HIS B 1 16 ? -4.709 -17.503 -17.166 1.00 17.75 240 HIS B C 1
ATOM 796 O O . HIS B 1 16 ? -4.366 -17.555 -15.985 1.00 17.63 240 HIS B O 1
ATOM 803 N N . LYS B 1 17 ? -5.100 -18.571 -17.853 1.00 16.41 241 LYS B N 1
ATOM 804 C CA . LYS B 1 17 ? -5.156 -19.894 -17.241 1.00 16.35 241 LYS B CA 1
ATOM 805 C C . LYS B 1 17 ? -3.765 -20.361 -16.822 1.00 16.14 241 LYS B C 1
ATOM 806 O O . LYS B 1 17 ? -3.604 -20.991 -15.776 1.00 15.64 241 LYS B O 1
ATOM 808 N N . ALA B 1 18 ? -2.760 -20.046 -17.635 1.00 14.97 242 ALA B N 1
ATOM 809 C CA . ALA B 1 18 ? -1.392 -20.446 -17.333 1.00 14.97 242 ALA B CA 1
ATOM 810 C C . ALA B 1 18 ? -0.874 -19.759 -16.076 1.00 14.79 242 ALA B C 1
ATOM 811 O O . ALA B 1 18 ? -0.241 -20.389 -15.229 1.00 14.94 242 ALA B O 1
ATOM 813 N N . VAL B 1 19 ? -1.134 -18.463 -15.962 1.00 14.80 243 VAL B N 1
ATOM 814 C CA . VAL B 1 19 ? -0.677 -17.709 -14.801 1.00 15.91 243 VAL B CA 1
ATOM 815 C C . VAL B 1 19 ? -1.341 -18.191 -13.515 1.00 17.45 243 VAL B C 1
ATOM 816 O O . VAL B 1 19 ? -0.684 -18.331 -12.483 1.00 17.98 243 VAL B O 1
ATOM 820 N N . THR B 1 20 ? -2.643 -18.451 -13.576 1.00 18.22 244 THR B N 1
ATOM 821 C CA . THR B 1 20 ? -3.367 -18.908 -12.396 1.00 20.19 244 THR B CA 1
ATOM 822 C C . THR B 1 20 ? -3.029 -20.348 -12.021 1.00 20.95 244 THR B C 1
ATOM 823 O O . THR B 1 20 ? -3.051 -20.708 -10.844 1.00 23.08 244 THR B O 1
ATOM 827 N N . SER B 1 21 ? -2.706 -21.169 -13.015 1.00 19.24 245 SER B N 1
ATOM 828 C CA . SER B 1 21 ? -2.374 -22.571 -12.768 1.00 21.10 245 SER B CA 1
ATOM 829 C C . SER B 1 21 ? -0.922 -22.817 -12.353 1.00 20.32 245 SER B C 1
ATOM 830 O O . SER B 1 21 ? -0.611 -23.836 -11.730 1.00 19.34 245 SER B O 1
ATOM 833 N N . HIS B 1 22 ? -0.030 -21.892 -12.696 1.00 18.72 246 HIS B N 1
ATOM 834 C CA . HIS B 1 22 ? 1.382 -22.049 -12.365 1.00 18.55 246 HIS B CA 1
ATOM 835 C C . HIS B 1 22 ? 1.969 -20.750 -11.843 1.00 16.92 246 HIS B C 1
ATOM 836 O O . HIS B 1 22 ? 3.106 -20.397 -12.156 1.00 16.54 246 HIS B O 1
ATOM 843 N N . TYR B 1 23 ? 1.189 -20.051 -11.028 1.00 15.68 247 TYR B N 1
ATOM 844 C CA . TYR B 1 23 ? 1.608 -18.771 -10.480 1.00 15.37 247 TYR B CA 1
ATOM 845 C C . TYR B 1 23 ? 3.001 -18.781 -9.858 1.00 16.05 247 TYR B C 1
ATOM 846 O O . TYR B 1 23 ? 3.866 -18.000 -10.248 1.00 15.40 247 TYR B O 1
ATOM 855 N N . HIS B 1 24 ? 3.219 -19.661 -8.887 1.00 16.44 248 HIS B N 1
ATOM 856 C CA . HIS B 1 24 ? 4.513 -19.727 -8.223 1.00 16.72 248 HIS B CA 1
ATOM 857 C C . HIS B 1 24 ? 5.662 -20.023 -9.178 1.00 16.66 248 HIS B C 1
ATOM 858 O O . HIS B 1 24 ? 6.699 -19.360 -9.135 1.00 17.33 248 HIS B O 1
ATOM 865 N N . ALA B 1 25 ? 5.477 -21.023 -10.033 1.00 15.75 249 ALA B N 1
ATOM 866 C CA . ALA B 1 25 ? 6.506 -21.410 -10.990 1.00 14.91 249 ALA B CA 1
ATOM 867 C C . ALA B 1 25 ? 6.865 -20.264 -11.923 1.00 13.78 249 ALA B C 1
ATOM 868 O O . ALA B 1 25 ? 8.041 -20.014 -12.195 1.00 14.22 249 ALA B O 1
ATOM 870 N N . ILE B 1 26 ? 5.846 -19.572 -12.423 1.00 12.92 250 ILE B N 1
ATOM 871 C CA . ILE B 1 26 ? 6.082 -18.463 -13.334 1.00 12.47 250 ILE B CA 1
ATOM 872 C C . ILE B 1 26 ? 6.777 -17.317 -12.616 1.00 12.52 250 ILE B C 1
ATOM 873 O O . ILE B 1 26 ? 7.651 -16.662 -13.185 1.00 13.54 250 ILE B O 1
ATOM 878 N N . THR B 1 27 ? 6.395 -17.076 -11.368 1.00 11.98 251 THR B N 1
ATOM 879 C CA . THR B 1 27 ? 7.034 -16.018 -10.596 1.00 13.08 251 THR B CA 1
ATOM 880 C C . THR B 1 27 ? 8.522 -16.338 -10.510 1.00 12.73 251 THR B C 1
ATOM 881 O O . THR B 1 27 ? 9.363 -15.455 -10.662 1.00 13.26 251 THR B O 1
ATOM 885 N N . GLN B 1 28 ? 8.843 -17.609 -10.282 1.00 13.00 252 GLN B N 1
ATOM 886 C CA . GLN B 1 28 ? 10.237 -18.019 -10.190 1.00 14.54 252 GLN B CA 1
ATOM 887 C C . GLN B 1 28 ? 10.961 -17.832 -11.519 1.00 13.96 252 GLN B C 1
ATOM 888 O O . GLN B 1 28 ? 12.132 -17.468 -11.536 1.00 14.19 252 GLN B O 1
ATOM 894 N N . GLU B 1 29 ? 10.269 -18.083 -12.630 1.00 12.81 253 GLU B N 1
ATOM 895 C CA . GLU B 1 29 ? 10.879 -17.895 -13.943 1.00 12.77 253 GLU B CA 1
ATOM 896 C C . GLU B 1 29 ? 11.233 -16.419 -14.109 1.00 12.35 253 GLU B C 1
ATOM 897 O O . GLU B 1 29 ? 12.314 -16.087 -14.601 1.00 12.77 253 GLU B O 1
ATOM 903 N N . PHE B 1 30 ? 10.314 -15.537 -13.713 1.00 10.84 254 PHE B N 1
ATOM 904 C CA . PHE B 1 30 ? 10.560 -14.101 -13.805 1.00 10.11 254 PHE B CA 1
ATOM 905 C C . PHE B 1 30 ? 11.771 -13.731 -12.953 1.00 10.99 254 PHE B C 1
ATOM 906 O O . PHE B 1 30 ? 12.641 -12.987 -13.393 1.00 10.85 254 PHE B O 1
ATOM 914 N N . GLU B 1 31 ? 11.821 -14.255 -11.730 1.00 11.49 255 GLU B N 1
ATOM 915 C CA . GLU B 1 31 ? 12.923 -13.964 -10.824 1.00 12.26 255 GLU B CA 1
ATOM 916 C C . GLU B 1 31 ? 14.267 -14.427 -11.367 1.00 13.17 255 GLU B C 1
ATOM 917 O O . GLU B 1 31 ? 15.277 -13.732 -11.231 1.00 13.58 255 GLU B O 1
ATOM 923 N N . ASN B 1 32 ? 14.277 -15.602 -11.983 1.00 12.30 256 ASN B N 1
ATOM 924 C CA . ASN B 1 32 ? 15.503 -16.155 -12.538 1.00 13.34 256 ASN B CA 1
ATOM 925 C C . ASN B 1 32 ? 16.049 -15.294 -13.672 1.00 12.13 256 ASN B C 1
ATOM 926 O O . ASN B 1 32 ? 17.259 -15.218 -13.877 1.00 15.16 256 ASN B O 1
ATOM 931 N N . PHE B 1 33 ? 15.157 -14.644 -14.409 1.00 11.85 257 PHE B N 1
ATOM 932 C CA . PHE B 1 33 ? 15.577 -13.777 -15.505 1.00 10.98 257 PHE B CA 1
ATOM 933 C C . PHE B 1 33 ? 15.955 -12.392 -14.996 1.00 11.59 257 PHE B C 1
ATOM 934 O O . PHE B 1 33 ? 16.854 -11.748 -15.530 1.00 14.26 257 PHE B O 1
ATOM 942 N N . ASP B 1 34 ? 15.251 -11.944 -13.961 1.00 11.78 258 ASP B N 1
ATOM 943 C CA . ASP B 1 34 ? 15.460 -10.622 -13.377 1.00 12.68 258 ASP B CA 1
ATOM 944 C C . ASP B 1 34 ? 16.535 -10.665 -12.298 1.00 14.28 258 ASP B C 1
ATOM 945 O O . ASP B 1 34 ? 16.263 -10.435 -11.120 1.00 12.63 258 ASP B O 1
ATOM 950 N N . THR B 1 35 ? 17.761 -10.947 -12.718 1.00 17.77 259 THR B N 1
ATOM 951 C CA . THR B 1 35 ? 18.882 -11.050 -11.798 1.00 19.62 259 THR B CA 1
ATOM 952 C C . THR B 1 35 ? 19.147 -9.785 -10.976 1.00 18.12 259 THR B C 1
ATOM 953 O O . THR B 1 35 ? 19.549 -9.873 -9.815 1.00 19.37 259 THR B O 1
ATOM 957 N N . MET B 1 36 ? 18.914 -8.620 -11.572 1.00 17.26 260 MET B N 1
ATOM 958 C CA . MET B 1 36 ? 19.151 -7.346 -10.892 1.00 17.29 260 MET B CA 1
ATOM 959 C C . MET B 1 36 ? 18.003 -6.865 -9.998 1.00 14.58 260 MET B C 1
ATOM 960 O O . MET B 1 36 ? 18.086 -5.780 -9.423 1.00 13.79 260 MET B O 1
ATOM 965 N N . LYS B 1 37 ? 16.941 -7.662 -9.882 1.00 12.62 261 LYS B N 1
ATOM 966 C CA . LYS B 1 37 ? 15.786 -7.301 -9.050 1.00 12.47 261 LYS B CA 1
ATOM 967 C C . LYS B 1 37 ? 15.190 -5.968 -9.499 1.00 11.56 261 LYS B C 1
ATOM 968 O O . LYS B 1 37 ? 14.948 -5.078 -8.682 1.00 10.98 261 LYS B O 1
ATOM 974 N N . THR B 1 38 ? 14.950 -5.843 -10.799 1.00 10.06 262 THR B N 1
ATOM 975 C CA . THR B 1 38 ? 14.395 -4.621 -11.383 1.00 9.22 262 THR B CA 1
ATOM 976 C C . THR B 1 38 ? 12.870 -4.661 -11.533 1.00 9.68 262 THR B C 1
ATOM 977 O O . THR B 1 38 ? 12.251 -3.659 -11.903 1.00 10.09 262 THR B O 1
ATOM 981 N N . ASN B 1 39 ? 12.280 -5.818 -11.244 1.00 8.08 263 ASN B N 1
ATOM 982 C CA . ASN B 1 39 ? 10.845 -6.058 -11.376 1.00 9.34 263 ASN B CA 1
ATOM 983 C C . ASN B 1 39 ? 10.436 -6.105 -12.847 1.00 9.90 263 ASN B C 1
ATOM 984 O O . ASN B 1 39 ? 9.271 -5.898 -13.184 1.00 9.84 263 ASN B O 1
ATOM 989 N N . THR B 1 40 ? 11.404 -6.379 -13.717 1.00 9.79 264 THR B N 1
ATOM 990 C CA . THR B 1 40 ? 11.127 -6.483 -15.150 1.00 10.49 264 THR B CA 1
ATOM 991 C C . THR B 1 40 ? 11.955 -7.586 -15.788 1.00 10.02 264 THR B C 1
ATOM 992 O O . THR B 1 40 ? 12.954 -8.037 -15.228 1.00 11.41 264 THR B O 1
ATOM 996 N N . ILE B 1 41 ? 11.512 -8.039 -16.953 1.00 9.80 265 ILE B N 1
ATOM 997 C CA . ILE B 1 41 ? 12.268 -9.017 -17.720 1.00 8.76 265 ILE B CA 1
ATOM 998 C C . ILE B 1 41 ? 12.199 -8.498 -19.148 1.00 6.88 265 ILE B C 1
ATOM 999 O O . ILE B 1 41 ? 11.410 -7.596 -19.443 1.00 7.91 265 ILE B O 1
ATOM 1004 N N . SER B 1 42 ? 13.023 -9.041 -20.034 1.00 8.30 266 SER B N 1
ATOM 1005 C CA . SER B 1 42 ? 13.021 -8.565 -21.411 1.00 7.83 266 SER B CA 1
ATOM 1006 C C . SER B 1 42 ? 11.843 -9.116 -22.196 1.00 8.18 266 SER B C 1
ATOM 1007 O O . SER B 1 42 ? 11.217 -10.100 -21.805 1.00 8.29 266 SER B O 1
ATOM 1010 N N . ARG B 1 43 ? 11.559 -8.461 -23.312 1.00 7.48 267 ARG B N 1
ATOM 1011 C CA . ARG B 1 43 ? 10.478 -8.866 -24.195 1.00 7.44 267 ARG B CA 1
ATOM 1012 C C . ARG B 1 43 ? 10.753 -10.277 -24.709 1.00 8.29 267 ARG B C 1
ATOM 1013 O O . ARG B 1 43 ? 9.845 -11.109 -24.776 1.00 7.19 267 ARG B O 1
ATOM 1021 N N . GLU B 1 44 ? 12.008 -10.539 -25.072 1.00 9.84 268 GLU B N 1
ATOM 1022 C CA . GLU B 1 44 ? 12.393 -11.851 -25.583 1.00 10.44 268 GLU B CA 1
ATOM 1023 C C . GLU B 1 44 ? 12.245 -12.931 -24.516 1.00 10.00 268 GLU B C 1
ATOM 1024 O O . GLU B 1 44 ? 11.818 -14.048 -24.808 1.00 10.44 268 GLU B O 1
ATOM 1030 N N . GLU B 1 45 ? 12.606 -12.598 -23.280 1.00 9.18 269 GLU B N 1
ATOM 1031 C CA . GLU B 1 45 ? 12.485 -13.543 -22.181 1.00 9.11 269 GLU B CA 1
ATOM 1032 C C . GLU B 1 45 ? 11.015 -13.858 -21.918 1.00 8.99 269 GLU B C 1
ATOM 1033 O O . GLU B 1 45 ? 10.662 -14.998 -21.610 1.00 10.30 269 GLU B O 1
ATOM 1039 N N . PHE B 1 46 ? 10.153 -12.853 -22.052 1.00 9.81 270 PHE B N 1
ATOM 1040 C CA . PHE B 1 46 ? 8.730 -13.069 -21.837 1.00 10.37 270 PHE B CA 1
ATOM 1041 C C . PHE B 1 46 ? 8.197 -14.022 -22.902 1.00 9.57 270 PHE B C 1
ATOM 1042 O O . PHE B 1 46 ? 7.414 -14.923 -22.603 1.00 10.06 270 PHE B O 1
ATOM 1050 N N . ARG B 1 47 ? 8.616 -13.827 -24.147 1.00 10.90 271 ARG B N 1
ATOM 1051 C CA . ARG B 1 47 ? 8.166 -14.713 -25.212 1.00 9.68 271 ARG B CA 1
ATOM 1052 C C . ARG B 1 47 ? 8.635 -16.138 -24.925 1.00 11.09 271 ARG B C 1
ATOM 1053 O O . ARG B 1 47 ? 7.918 -17.097 -25.214 1.00 10.19 271 ARG B O 1
ATOM 1061 N N . ALA B 1 48 ? 9.834 -16.279 -24.359 1.00 12.32 272 ALA B N 1
ATOM 1062 C CA . ALA B 1 48 ? 10.367 -17.602 -24.028 1.00 11.67 272 ALA B CA 1
ATOM 1063 C C . ALA B 1 48 ? 9.458 -18.272 -23.007 1.00 12.29 272 ALA B C 1
ATOM 1064 O O . ALA B 1 48 ? 9.223 -19.478 -23.071 1.00 13.06 272 ALA B O 1
ATOM 1066 N N . ILE B 1 49 ? 8.960 -17.486 -22.056 1.00 11.27 273 ILE B N 1
ATOM 1067 C CA . ILE B 1 49 ? 8.060 -18.016 -21.044 1.00 11.81 273 ILE B CA 1
ATOM 1068 C C . ILE B 1 49 ? 6.739 -18.396 -21.711 1.00 11.33 273 ILE B C 1
ATOM 1069 O O . ILE B 1 49 ? 6.177 -19.452 -21.432 1.00 11.49 273 ILE B O 1
ATOM 1074 N N . CYS B 1 50 ? 6.252 -17.543 -22.606 1.00 11.52 274 CYS B N 1
ATOM 1075 C CA . CYS B 1 50 ? 5.003 -17.833 -23.296 1.00 11.30 274 CYS B CA 1
ATOM 1076 C C . CYS B 1 50 ? 5.114 -19.129 -24.093 1.00 11.32 274 CYS B C 1
ATOM 1077 O O . CYS B 1 50 ? 4.158 -19.900 -24.161 1.00 12.42 274 CYS B O 1
ATOM 1080 N N . ASN B 1 51 ? 6.279 -19.375 -24.689 1.00 11.11 275 ASN B N 1
ATOM 1081 C CA . ASN B 1 51 ? 6.469 -20.599 -25.466 1.00 13.08 275 ASN B CA 1
ATOM 1082 C C . ASN B 1 51 ? 6.264 -21.822 -24.588 1.00 13.81 275 ASN B C 1
ATOM 1083 O O . ASN B 1 51 ? 5.664 -22.811 -25.011 1.00 15.43 275 ASN B O 1
ATOM 1088 N N . ARG B 1 52 ? 6.769 -21.744 -23.362 1.00 13.99 276 ARG B N 1
ATOM 1089 C CA . ARG B 1 52 ? 6.673 -22.846 -22.415 1.00 16.89 276 ARG B CA 1
ATOM 1090 C C . ARG B 1 52 ? 5.312 -23.023 -21.750 1.00 17.37 276 ARG B C 1
ATOM 1091 O O . ARG B 1 52 ? 4.835 -24.151 -21.585 1.00 18.80 276 ARG B O 1
ATOM 1099 N N . ARG B 1 53 ? 4.686 -21.909 -21.385 1.00 16.51 277 ARG B N 1
ATOM 1100 C CA . ARG B 1 53 ? 3.419 -21.937 -20.658 1.00 16.63 277 ARG B CA 1
ATOM 1101 C C . ARG B 1 53 ? 2.120 -21.807 -21.440 1.00 17.27 277 ARG B C 1
ATOM 1102 O O . ARG B 1 53 ? 1.069 -22.245 -20.970 1.00 17.46 277 ARG B O 1
ATOM 1110 N N . VAL B 1 54 ? 2.179 -21.199 -22.617 1.00 16.91 278 VAL B N 1
ATOM 1111 C CA . VAL B 1 54 ? 0.977 -21.002 -23.412 1.00 17.57 278 VAL B CA 1
ATOM 1112 C C . VAL B 1 54 ? 1.014 -21.771 -24.725 1.00 18.10 278 VAL B C 1
ATOM 1113 O O . VAL B 1 54 ? 0.275 -22.738 -24.912 1.00 19.72 278 VAL B O 1
ATOM 1117 N N . GLN B 1 55 ? 1.879 -21.334 -25.632 1.00 17.31 279 GLN B N 1
ATOM 1118 C CA . GLN B 1 55 ? 2.024 -21.966 -26.937 1.00 16.68 279 GLN B CA 1
ATOM 1119 C C . GLN B 1 55 ? 3.122 -21.224 -27.679 1.00 16.08 279 GLN B C 1
ATOM 1120 O O . GLN B 1 55 ? 3.572 -20.166 -27.236 1.00 15.29 279 GLN B O 1
ATOM 1126 N N . ILE B 1 56 ? 3.558 -21.781 -28.800 1.00 14.73 280 ILE B N 1
ATOM 1127 C CA . ILE B 1 56 ? 4.585 -21.130 -29.595 1.00 13.76 280 ILE B CA 1
ATOM 1128 C C . ILE B 1 56 ? 3.862 -20.095 -30.446 1.00 13.37 280 ILE B C 1
ATOM 1129 O O . ILE B 1 56 ? 3.339 -20.412 -31.513 1.00 15.66 280 ILE B O 1
ATOM 1134 N N . LEU B 1 57 ? 3.818 -18.860 -29.960 1.00 12.58 281 LEU B N 1
ATOM 1135 C CA . LEU B 1 57 ? 3.140 -17.792 -30.678 1.00 12.41 281 LEU B CA 1
ATOM 1136 C C . LEU B 1 57 ? 3.889 -17.389 -31.943 1.00 12.44 281 LEU B C 1
ATOM 1137 O O . LEU B 1 57 ? 5.120 -17.422 -31.988 1.00 12.71 281 LEU B O 1
ATOM 1142 N N . THR B 1 58 ? 3.145 -17.016 -32.979 1.00 13.24 282 THR B N 1
ATOM 1143 C CA . THR B 1 58 ? 3.778 -16.567 -34.210 1.00 13.66 282 THR B CA 1
ATOM 1144 C C . THR B 1 58 ? 4.213 -15.137 -33.932 1.00 13.59 282 THR B C 1
ATOM 1145 O O . THR B 1 58 ? 3.782 -14.541 -32.939 1.00 12.60 282 THR B O 1
ATOM 1149 N N . ASP B 1 59 ? 5.061 -14.585 -34.794 1.00 13.98 283 ASP B N 1
ATOM 1150 C CA . ASP B 1 59 ? 5.520 -13.215 -34.603 1.00 13.50 283 ASP B CA 1
ATOM 1151 C C . ASP B 1 59 ? 4.339 -12.259 -34.520 1.00 14.41 283 ASP B C 1
ATOM 1152 O O . ASP B 1 59 ? 4.293 -11.385 -33.652 1.00 13.23 283 ASP B O 1
ATOM 1157 N N . GLU B 1 60 ? 3.382 -12.423 -35.428 1.00 13.73 284 GLU B N 1
ATOM 1158 C CA . GLU B 1 60 ? 2.208 -11.564 -35.453 1.00 13.75 284 GLU B CA 1
ATOM 1159 C C . GLU B 1 60 ? 1.416 -11.666 -34.150 1.00 13.90 284 GLU B C 1
ATOM 1160 O O . GLU B 1 60 ? 0.990 -10.656 -33.584 1.00 14.12 284 GLU B O 1
ATOM 1166 N N . GLN B 1 61 ? 1.223 -12.889 -33.673 1.00 13.06 285 GLN B N 1
ATOM 1167 C CA . GLN B 1 61 ? 0.477 -13.113 -32.442 1.00 12.55 285 GLN B CA 1
ATOM 1168 C C . GLN B 1 61 ? 1.190 -12.506 -31.242 1.00 11.65 285 GLN B C 1
ATOM 1169 O O . GLN B 1 61 ? 0.560 -11.872 -30.396 1.00 12.22 285 GLN B O 1
ATOM 1175 N N . PHE B 1 62 ? 2.501 -12.701 -31.167 1.00 11.77 286 PHE B N 1
ATOM 1176 C CA . PHE B 1 62 ? 3.243 -12.157 -30.044 1.00 11.24 286 PHE B CA 1
ATOM 1177 C C . PHE B 1 62 ? 3.224 -10.630 -30.052 1.00 11.62 286 PHE B C 1
ATOM 1178 O O . PHE B 1 62 ? 3.036 -10.004 -29.006 1.00 11.07 286 PHE B O 1
ATOM 1186 N N . ASP B 1 63 ? 3.418 -10.027 -31.221 1.00 11.60 287 ASP B N 1
ATOM 1187 C CA . ASP B 1 63 ? 3.396 -8.571 -31.302 1.00 11.27 287 ASP B CA 1
ATOM 1188 C C . ASP B 1 63 ? 2.078 -8.037 -30.759 1.00 11.87 287 ASP B C 1
ATOM 1189 O O . ASP B 1 63 ? 2.059 -7.050 -30.031 1.00 10.40 287 ASP B O 1
ATOM 1194 N N . ARG B 1 64 ? 0.973 -8.693 -31.109 1.00 11.74 288 ARG B N 1
ATOM 1195 C CA . ARG B 1 64 ? -0.340 -8.268 -30.634 1.00 12.12 288 ARG B CA 1
ATOM 1196 C C . ARG B 1 64 ? -0.504 -8.476 -29.130 1.00 12.41 288 ARG B C 1
ATOM 1197 O O . ARG B 1 64 ? -1.066 -7.630 -28.432 1.00 12.65 288 ARG B O 1
ATOM 1205 N N . LEU B 1 65 ? -0.010 -9.601 -28.627 1.00 11.28 289 LEU B N 1
ATOM 1206 C CA . LEU B 1 65 ? -0.117 -9.879 -27.200 1.00 10.45 289 LEU B CA 1
ATOM 1207 C C . LEU B 1 65 ? 0.692 -8.848 -26.418 1.00 9.87 289 LEU B C 1
ATOM 1208 O O . LEU B 1 65 ? 0.255 -8.364 -25.372 1.00 10.07 289 LEU B O 1
ATOM 1213 N N . TRP B 1 66 ? 1.864 -8.504 -26.940 1.00 9.39 290 TRP B N 1
ATOM 1214 C CA . TRP B 1 66 ? 2.734 -7.540 -26.278 1.00 8.18 290 TRP B CA 1
ATOM 1215 C C . TRP B 1 66 ? 2.029 -6.193 -26.133 1.00 9.39 290 TRP B C 1
ATOM 1216 O O . TRP B 1 66 ? 2.251 -5.479 -25.159 1.00 9.37 290 TRP B O 1
ATOM 1227 N N . ASN B 1 67 ? 1.168 -5.857 -27.094 1.00 8.74 291 ASN B N 1
ATOM 1228 C CA . ASN B 1 67 ? 0.432 -4.594 -27.039 1.00 8.99 291 ASN B CA 1
ATOM 1229 C C . ASN B 1 67 ? -0.510 -4.539 -25.834 1.00 10.23 291 ASN B C 1
ATOM 1230 O O . ASN B 1 67 ? -0.919 -3.457 -25.408 1.00 11.30 291 ASN B O 1
ATOM 1235 N N . GLU B 1 68 ? -0.850 -5.705 -25.293 1.00 11.01 292 GLU B N 1
ATOM 1236 C CA . GLU B 1 68 ? -1.768 -5.794 -24.155 1.00 11.85 292 GLU B CA 1
ATOM 1237 C C . GLU B 1 68 ? -1.053 -5.880 -22.816 1.00 11.95 292 GLU B C 1
ATOM 1238 O O . GLU B 1 68 ? -1.688 -5.810 -21.764 1.00 14.37 292 GLU B O 1
ATOM 1244 N N . MET B 1 69 ? 0.264 -6.043 -22.855 1.00 9.38 293 MET B N 1
ATOM 1245 C CA . MET B 1 69 ? 1.053 -6.182 -21.634 1.00 8.96 293 MET B CA 1
ATOM 1246 C C . MET B 1 69 ? 1.474 -4.869 -21.004 1.00 9.29 293 MET B C 1
ATOM 1247 O O . MET B 1 69 ? 1.497 -3.830 -21.662 1.00 9.56 293 MET B O 1
ATOM 1252 N N . PRO B 1 70 ? 1.795 -4.898 -19.700 1.00 9.64 294 PRO B N 1
ATOM 1253 C CA . PRO B 1 70 ? 2.239 -3.689 -19.001 1.00 10.06 294 PRO B CA 1
ATOM 1254 C C . PRO B 1 70 ? 3.730 -3.594 -19.317 1.00 11.22 294 PRO B C 1
ATOM 1255 O O . PRO B 1 70 ? 4.536 -4.378 -18.807 1.00 11.72 294 PRO B O 1
ATOM 1259 N N . VAL B 1 71 ? 4.083 -2.648 -20.179 1.00 10.89 295 VAL B N 1
ATOM 1260 C CA . VAL B 1 71 ? 5.462 -2.474 -20.628 1.00 10.94 295 VAL B CA 1
ATOM 1261 C C . VAL B 1 71 ? 6.019 -1.128 -20.192 1.00 11.72 295 VAL B C 1
ATOM 1262 O O . VAL B 1 71 ? 5.299 -0.130 -20.200 1.00 13.00 295 VAL B O 1
ATOM 1266 N N . ASN B 1 72 ? 7.294 -1.093 -19.809 1.00 12.42 296 ASN B N 1
ATOM 1267 C CA . ASN B 1 72 ? 7.878 0.171 -19.382 1.00 12.88 296 ASN B CA 1
ATOM 1268 C C . ASN B 1 72 ? 8.484 0.957 -20.543 1.00 14.04 296 ASN B C 1
ATOM 1269 O O . ASN B 1 72 ? 8.423 0.525 -21.699 1.00 13.76 296 ASN B O 1
ATOM 1274 N N . ALA B 1 73 ? 9.061 2.114 -20.236 1.00 13.75 297 ALA B N 1
ATOM 1275 C CA . ALA B 1 73 ? 9.634 2.984 -21.260 1.00 15.34 297 ALA B CA 1
ATOM 1276 C C . ALA B 1 73 ? 10.815 2.403 -22.034 1.00 15.48 297 ALA B C 1
ATOM 1277 O O . ALA B 1 73 ? 11.177 2.922 -23.092 1.00 18.07 297 ALA B O 1
ATOM 1279 N N . LYS B 1 74 ? 11.416 1.341 -21.507 1.00 15.57 298 LYS B N 1
ATOM 1280 C CA . LYS B 1 74 ? 12.550 0.698 -22.159 1.00 16.08 298 LYS B CA 1
ATOM 1281 C C . LYS B 1 74 ? 12.100 -0.541 -22.927 1.00 14.15 298 LYS B C 1
ATOM 1282 O O . LYS B 1 74 ? 12.925 -1.294 -23.442 1.00 15.70 298 LYS B O 1
ATOM 1284 N N . GLY B 1 75 ? 10.789 -0.756 -22.989 1.00 11.88 299 GLY B N 1
ATOM 1285 C CA . GLY B 1 75 ? 10.273 -1.907 -23.707 1.00 12.28 299 GLY B CA 1
ATOM 1286 C C . GLY B 1 75 ? 10.438 -3.227 -22.976 1.00 11.40 299 GLY B C 1
ATOM 1287 O O . GLY B 1 75 ? 10.594 -4.278 -23.600 1.00 11.36 299 GLY B O 1
ATOM 1288 N N . ARG B 1 76 ? 10.404 -3.179 -21.649 1.00 11.06 300 ARG B N 1
ATOM 1289 C CA . ARG B 1 76 ? 10.541 -4.388 -20.849 1.00 10.60 300 ARG B CA 1
ATOM 1290 C C . ARG B 1 76 ? 9.228 -4.680 -20.140 1.00 9.86 300 ARG B C 1
ATOM 1291 O O . ARG B 1 76 ? 8.426 -3.777 -19.900 1.00 10.62 300 ARG B O 1
ATOM 1299 N N . LEU B 1 77 ? 9.000 -5.948 -19.816 1.00 9.13 301 LEU B N 1
ATOM 1300 C CA . LEU B 1 77 ? 7.772 -6.337 -19.139 1.00 9.30 301 LEU B CA 1
ATOM 1301 C C . LEU B 1 77 ? 7.813 -6.039 -17.645 1.00 9.91 301 LEU B C 1
ATOM 1302 O O . LEU B 1 77 ? 8.749 -6.443 -16.949 1.00 10.15 301 LEU B O 1
ATOM 1307 N N . LYS B 1 78 ? 6.809 -5.323 -17.155 1.00 9.80 302 LYS B N 1
ATOM 1308 C CA . LYS B 1 78 ? 6.722 -5.033 -15.725 1.00 8.85 302 LYS B CA 1
ATOM 1309 C C . LYS B 1 78 ? 5.982 -6.267 -15.207 1.00 9.26 302 LYS B C 1
ATOM 1310 O O . LYS B 1 78 ? 4.750 -6.308 -15.198 1.00 9.42 302 LYS B O 1
ATOM 1316 N N . TYR B 1 79 ? 6.729 -7.278 -14.766 1.00 9.63 303 TYR B N 1
ATOM 1317 C CA . TYR B 1 79 ? 6.072 -8.512 -14.363 1.00 10.61 303 TYR B CA 1
ATOM 1318 C C . TYR B 1 79 ? 5.164 -8.517 -13.144 1.00 10.12 303 TYR B C 1
ATOM 1319 O O . TYR B 1 79 ? 4.222 -9.291 -13.110 1.00 8.53 303 TYR B O 1
ATOM 1328 N N . PRO B 1 80 ? 5.418 -7.666 -12.131 1.00 10.00 304 PRO B N 1
ATOM 1329 C CA . PRO B 1 80 ? 4.472 -7.737 -11.010 1.00 10.88 304 PRO B CA 1
ATOM 1330 C C . PRO B 1 80 ? 3.085 -7.316 -11.503 1.00 12.08 304 PRO B C 1
ATOM 1331 O O . PRO B 1 80 ? 2.074 -7.926 -11.155 1.00 12.62 304 PRO B O 1
ATOM 1335 N N . ASP B 1 81 ? 3.058 -6.271 -12.327 1.00 12.19 305 ASP B N 1
ATOM 1336 C CA . ASP B 1 81 ? 1.817 -5.756 -12.900 1.00 12.44 305 ASP B CA 1
ATOM 1337 C C . ASP B 1 81 ? 1.170 -6.833 -13.769 1.00 12.95 305 ASP B C 1
ATOM 1338 O O . ASP B 1 81 ? -0.055 -7.010 -13.759 1.00 13.57 305 ASP B O 1
ATOM 1343 N N . PHE B 1 82 ? 1.998 -7.546 -14.530 1.00 11.30 306 PHE B N 1
ATOM 1344 C CA . PHE B 1 82 ? 1.510 -8.617 -15.392 1.00 12.16 306 PHE B CA 1
ATOM 1345 C C . PHE B 1 82 ? 0.842 -9.715 -14.564 1.00 12.94 306 PHE B C 1
ATOM 1346 O O . PHE B 1 82 ? -0.275 -10.143 -14.863 1.00 13.79 306 PHE B O 1
ATOM 1354 N N . LEU B 1 83 ? 1.533 -10.172 -13.525 1.00 13.93 307 LEU B N 1
ATOM 1355 C CA . LEU B 1 83 ? 1.005 -11.224 -12.665 1.00 15.71 307 LEU B CA 1
ATOM 1356 C C . LEU B 1 83 ? -0.332 -10.840 -12.048 1.00 18.80 307 LEU B C 1
ATOM 1357 O O . LEU B 1 83 ? -1.249 -11.659 -11.981 1.00 20.56 307 LEU B O 1
ATOM 1362 N N . SER B 1 84 ? -0.443 -9.594 -11.604 1.00 18.58 308 SER B N 1
ATOM 1363 C CA . SER B 1 84 ? -1.681 -9.113 -11.000 1.00 21.86 308 SER B CA 1
ATOM 1364 C C . SER B 1 84 ? -2.823 -9.118 -12.008 1.00 22.78 308 SER B C 1
ATOM 1365 O O . SER B 1 84 ? -3.922 -9.596 -11.717 1.00 23.57 308 SER B O 1
ATOM 1368 N N . ARG B 1 85 ? -2.554 -8.588 -13.196 1.00 22.18 309 ARG B N 1
ATOM 1369 C CA . ARG B 1 85 ? -3.554 -8.510 -14.252 1.00 23.79 309 ARG B CA 1
ATOM 1370 C C . ARG B 1 85 ? -4.095 -9.868 -14.682 1.00 25.61 309 ARG B C 1
ATOM 1371 O O . ARG B 1 85 ? -5.307 -10.067 -14.731 1.00 27.30 309 ARG B O 1
ATOM 1373 N N . PHE B 1 86 ? -3.203 -10.804 -14.987 1.00 26.32 310 PHE B N 1
ATOM 1374 C CA . PHE B 1 86 ? -3.636 -12.123 -15.435 1.00 27.09 310 PHE B CA 1
ATOM 1375 C C . PHE B 1 86 ? -3.722 -13.158 -14.319 1.00 27.10 310 PHE B C 1
ATOM 1376 O O . PHE B 1 86 ? -3.611 -14.359 -14.633 1.00 28.60 310 PHE B O 1
ATOM 1384 N N . ALA C 1 5 ? 0.326 -12.220 -5.725 1.00 22.85 229 ALA C N 1
ATOM 1385 C CA . ALA C 1 5 ? -0.817 -12.951 -5.112 1.00 23.59 229 ALA C CA 1
ATOM 1386 C C . ALA C 1 5 ? -0.583 -13.197 -3.626 1.00 23.44 229 ALA C C 1
ATOM 1387 O O . ALA C 1 5 ? -1.533 -13.244 -2.842 1.00 23.25 229 ALA C O 1
ATOM 1389 N N . THR C 1 6 ? 0.679 -13.360 -3.240 1.00 22.56 230 THR C N 1
ATOM 1390 C CA . THR C 1 6 ? 1.005 -13.601 -1.840 1.00 22.49 230 THR C CA 1
ATOM 1391 C C . THR C 1 6 ? 1.399 -12.305 -1.145 1.00 22.57 230 THR C C 1
ATOM 1392 O O . THR C 1 6 ? 2.105 -12.315 -0.136 1.00 23.08 230 THR C O 1
ATOM 1396 N N . ALA C 1 7 ? 0.938 -11.186 -1.693 1.00 21.62 231 ALA C N 1
ATOM 1397 C CA . ALA C 1 7 ? 1.236 -9.887 -1.109 1.00 21.68 231 ALA C CA 1
ATOM 1398 C C . ALA C 1 7 ? 0.638 -9.850 0.289 1.00 21.57 231 ALA C C 1
ATOM 1399 O O . ALA C 1 7 ? -0.477 -10.326 0.502 1.00 22.55 231 ALA C O 1
ATOM 1401 N N . ASP C 1 8 ? 1.381 -9.302 1.244 1.00 21.35 232 ASP C N 1
ATOM 1402 C CA . ASP C 1 8 ? 0.876 -9.206 2.605 1.00 18.55 232 ASP C CA 1
ATOM 1403 C C . ASP C 1 8 ? 0.284 -7.813 2.769 1.00 18.94 232 ASP C C 1
ATOM 1404 O O . ASP C 1 8 ? 1.015 -6.832 2.907 1.00 16.32 232 ASP C O 1
ATOM 1409 N N . ARG C 1 9 ? -1.044 -7.731 2.744 1.00 17.05 233 ARG C N 1
ATOM 1410 C CA . ARG C 1 9 ? -1.733 -6.455 2.867 1.00 15.35 233 ARG C CA 1
ATOM 1411 C C . ARG C 1 9 ? -1.513 -5.805 4.226 1.00 13.92 233 ARG C C 1
ATOM 1412 O O . ARG C 1 9 ? -1.653 -4.592 4.362 1.00 13.84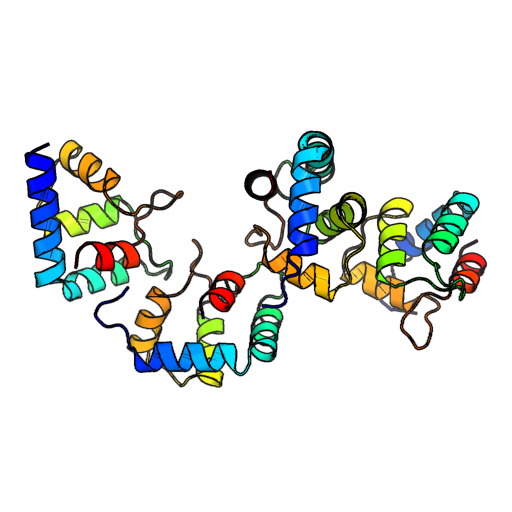 233 ARG C O 1
ATOM 1414 N N . ASP C 1 10 ? -1.188 -6.616 5.230 1.00 14.27 234 ASP C N 1
ATOM 1415 C CA . ASP C 1 10 ? -0.936 -6.102 6.572 1.00 13.67 234 ASP C CA 1
ATOM 1416 C C . ASP C 1 10 ? 0.396 -5.358 6.551 1.00 14.66 234 ASP C C 1
ATOM 1417 O O . ASP C 1 10 ? 0.499 -4.228 7.026 1.00 15.18 234 ASP C O 1
ATOM 1422 N N . ILE C 1 11 ? 1.415 -5.998 5.988 1.00 15.29 235 ILE C N 1
ATOM 1423 C CA . ILE C 1 11 ? 2.732 -5.379 5.899 1.00 14.56 235 ILE C CA 1
ATOM 1424 C C . ILE C 1 11 ? 2.659 -4.099 5.065 1.00 15.15 235 ILE C C 1
ATOM 1425 O O . ILE C 1 11 ? 3.220 -3.069 5.445 1.00 15.08 235 ILE C O 1
ATOM 1430 N N . LEU C 1 12 ? 1.953 -4.154 3.940 1.00 15.00 236 LEU C N 1
ATOM 1431 C CA . LEU C 1 12 ? 1.819 -2.980 3.084 1.00 14.67 236 LEU C CA 1
ATOM 1432 C C . LEU C 1 12 ? 1.097 -1.846 3.807 1.00 15.15 236 LEU C C 1
ATOM 1433 O O . LEU C 1 12 ? 1.482 -0.683 3.691 1.00 15.56 236 LEU C O 1
ATOM 1438 N N . ALA C 1 13 ? 0.056 -2.190 4.556 1.00 15.37 237 ALA C N 1
ATOM 1439 C CA . ALA C 1 13 ? -0.709 -1.194 5.293 1.00 15.74 237 ALA C CA 1
ATOM 1440 C C . ALA C 1 13 ? 0.158 -0.519 6.352 1.00 15.77 237 ALA C C 1
ATOM 1441 O O . ALA C 1 13 ? 0.110 0.698 6.525 1.00 16.48 237 ALA C O 1
ATOM 1443 N N . ARG C 1 14 ? 0.956 -1.311 7.058 1.00 15.53 238 ARG C N 1
ATOM 1444 C CA . ARG C 1 14 ? 1.812 -0.757 8.094 1.00 14.33 238 ARG C CA 1
ATOM 1445 C C . ARG C 1 14 ? 2.976 0.028 7.502 1.00 14.28 238 ARG C C 1
ATOM 1446 O O . ARG C 1 14 ? 3.512 0.933 8.146 1.00 13.90 238 ARG C O 1
ATOM 1454 N N . LEU C 1 15 ? 3.356 -0.297 6.268 1.00 13.59 239 LEU C N 1
ATOM 1455 C CA . LEU C 1 15 ? 4.425 0.444 5.607 1.00 14.02 239 LEU C CA 1
ATOM 1456 C C . LEU C 1 15 ? 3.841 1.822 5.289 1.00 14.44 239 LEU C C 1
ATOM 1457 O O . LEU C 1 15 ? 4.511 2.843 5.427 1.00 14.20 239 LEU C O 1
ATOM 1462 N N . HIS C 1 16 ? 2.576 1.836 4.874 1.00 15.49 240 HIS C N 1
ATOM 1463 C CA . HIS C 1 16 ? 1.875 3.077 4.563 1.00 16.18 240 HIS C CA 1
ATOM 1464 C C . HIS C 1 16 ? 1.806 3.948 5.815 1.00 15.07 240 HIS C C 1
ATOM 1465 O O . HIS C 1 16 ? 2.098 5.145 5.775 1.00 15.93 240 HIS C O 1
ATOM 1472 N N . LYS C 1 17 ? 1.409 3.339 6.927 1.00 15.95 241 LYS C N 1
ATOM 1473 C CA . LYS C 1 17 ? 1.301 4.058 8.189 1.00 15.04 241 LYS C CA 1
ATOM 1474 C C . LYS C 1 17 ? 2.666 4.573 8.639 1.00 15.54 241 LYS C C 1
ATOM 1475 O O . LYS C 1 17 ? 2.773 5.667 9.188 1.00 17.77 241 LYS C O 1
ATOM 1477 N N . ALA C 1 18 ? 3.714 3.788 8.395 1.00 14.92 242 ALA C N 1
ATOM 1478 C CA . ALA C 1 18 ? 5.061 4.188 8.790 1.00 13.89 242 ALA C CA 1
ATOM 1479 C C . ALA C 1 18 ? 5.532 5.422 8.022 1.00 14.19 242 ALA C C 1
ATOM 1480 O O . ALA C 1 18 ? 6.113 6.340 8.602 1.00 15.26 242 ALA C O 1
ATOM 1482 N N . VAL C 1 19 ? 5.281 5.439 6.718 1.00 13.63 243 VAL C N 1
ATOM 1483 C CA . VAL C 1 19 ? 5.692 6.560 5.886 1.00 14.11 243 VAL C CA 1
ATOM 1484 C C . VAL C 1 19 ? 4.918 7.828 6.229 1.00 17.39 243 VAL C C 1
ATOM 1485 O O . VAL C 1 19 ? 5.503 8.903 6.348 1.00 18.16 243 VAL C O 1
ATOM 1489 N N . THR C 1 20 ? 3.606 7.702 6.395 1.00 19.46 244 THR C N 1
ATOM 1490 C CA . THR C 1 20 ? 2.786 8.864 6.712 1.00 22.37 244 THR C CA 1
ATOM 1491 C C . THR C 1 20 ? 3.099 9.454 8.081 1.00 24.13 244 THR C C 1
ATOM 1492 O O . THR C 1 20 ? 3.068 10.674 8.253 1.00 26.06 244 THR C O 1
ATOM 1496 N N . SER C 1 21 ? 3.413 8.599 9.051 1.00 23.60 245 SER C N 1
ATOM 1497 C CA . SER C 1 21 ? 3.702 9.072 10.401 1.00 23.63 245 SER C CA 1
ATOM 1498 C C . SER C 1 21 ? 5.161 9.446 10.667 1.00 22.69 245 SER C C 1
ATOM 1499 O O . SER C 1 21 ? 5.456 10.102 11.666 1.00 23.22 245 SER C O 1
ATOM 1502 N N . HIS C 1 22 ? 6.070 9.041 9.783 1.00 19.96 246 HIS C N 1
ATOM 1503 C CA . HIS C 1 22 ? 7.490 9.353 9.962 1.00 19.43 246 HIS C CA 1
ATOM 1504 C C . HIS C 1 22 ? 8.117 9.830 8.657 1.00 18.74 246 HIS C C 1
ATOM 1505 O O . HIS C 1 22 ? 9.292 9.578 8.387 1.00 18.38 246 HIS C O 1
ATOM 1512 N N . TYR C 1 23 ? 7.322 10.538 7.864 1.00 17.88 247 TYR C N 1
ATOM 1513 C CA . TYR C 1 23 ? 7.752 11.045 6.567 1.00 18.09 247 TYR C CA 1
ATOM 1514 C C . TYR C 1 23 ? 9.092 11.778 6.585 1.00 18.43 247 TYR C C 1
ATOM 1515 O O . TYR C 1 23 ? 9.993 11.461 5.807 1.00 17.92 247 TYR C O 1
ATOM 1524 N N . HIS C 1 24 ? 9.228 12.762 7.466 1.00 18.74 248 HIS C N 1
ATOM 1525 C CA . HIS C 1 24 ? 10.470 13.523 7.531 1.00 19.31 248 HIS C CA 1
ATOM 1526 C C . HIS C 1 24 ? 11.687 12.680 7.898 1.00 17.29 248 HIS C C 1
ATOM 1527 O O . HIS C 1 24 ? 12.726 12.763 7.243 1.00 15.62 248 HIS C O 1
ATOM 1534 N N . ALA C 1 25 ? 11.561 11.877 8.948 1.00 16.99 249 ALA C N 1
ATOM 1535 C CA . ALA C 1 25 ? 12.662 11.036 9.401 1.00 16.37 249 ALA C CA 1
ATOM 1536 C C . ALA C 1 25 ? 13.100 10.063 8.312 1.00 15.05 249 ALA C C 1
ATOM 1537 O O . ALA C 1 25 ? 14.293 9.841 8.108 1.00 15.84 249 ALA C O 1
ATOM 1539 N N . ILE C 1 26 ? 12.127 9.489 7.614 1.00 14.23 250 ILE C N 1
ATOM 1540 C CA . ILE C 1 26 ? 12.423 8.537 6.551 1.00 13.83 250 ILE C CA 1
ATOM 1541 C C . ILE C 1 26 ? 13.083 9.227 5.364 1.00 14.37 250 ILE C C 1
ATOM 1542 O O . ILE C 1 26 ? 13.989 8.670 4.742 1.00 12.48 250 ILE C O 1
ATOM 1547 N N . THR C 1 27 ? 12.628 10.436 5.048 1.00 13.39 251 THR C N 1
ATOM 1548 C CA . THR C 1 27 ? 13.218 11.186 3.944 1.00 13.16 251 THR C CA 1
ATOM 1549 C C . THR C 1 27 ? 14.697 11.400 4.260 1.00 12.87 251 THR C C 1
ATOM 1550 O O . THR C 1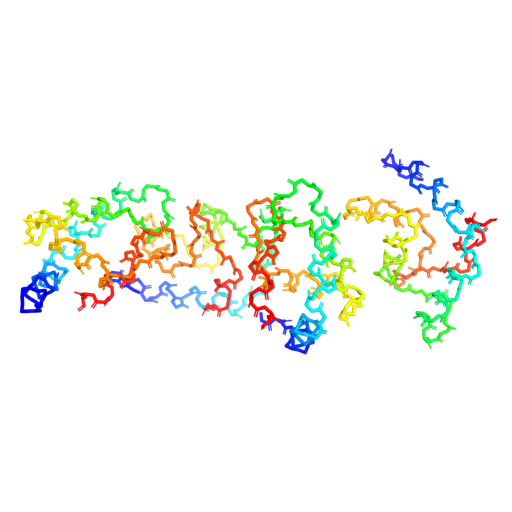 27 ? 15.553 11.261 3.389 1.00 12.64 251 THR C O 1
ATOM 1554 N N . GLN C 1 28 ? 14.992 11.727 5.514 1.00 13.48 252 GLN C N 1
ATOM 1555 C CA . GLN C 1 28 ? 16.370 11.947 5.936 1.00 13.21 252 GLN C CA 1
ATOM 1556 C C . GLN C 1 28 ? 17.195 10.666 5.824 1.00 14.08 252 GLN C C 1
ATOM 1557 O O . GLN C 1 28 ? 18.386 10.721 5.513 1.00 13.18 252 GLN C O 1
ATOM 1559 N N . GLU C 1 29 ? 16.572 9.516 6.075 1.00 12.99 253 GLU C N 1
ATOM 1560 C CA . GLU C 1 29 ? 17.290 8.248 5.966 1.00 13.67 253 GLU C CA 1
ATOM 1561 C C . GLU C 1 29 ? 17.647 8.006 4.503 1.00 11.74 253 GLU C C 1
ATOM 1562 O O . GLU C 1 29 ? 18.751 7.568 4.185 1.00 13.30 253 GLU C O 1
ATOM 1568 N N . PHE C 1 30 ? 16.701 8.282 3.612 1.00 12.10 254 PHE C N 1
ATOM 1569 C CA . PHE C 1 30 ? 16.948 8.112 2.184 1.00 11.62 254 PHE C CA 1
ATOM 1570 C C . PHE C 1 30 ? 18.103 9.017 1.765 1.00 12.17 254 PHE C C 1
ATOM 1571 O O . PHE C 1 30 ? 19.024 8.589 1.067 1.00 11.62 254 PHE C O 1
ATOM 1579 N N . GLU C 1 31 ? 18.054 10.272 2.201 1.00 12.87 255 GLU C N 1
ATOM 1580 C CA . GLU C 1 31 ? 19.096 11.236 1.861 1.00 12.63 255 GLU C CA 1
ATOM 1581 C C . GLU C 1 31 ? 20.476 10.844 2.361 1.00 13.60 255 GLU C C 1
ATOM 1582 O O . GLU C 1 31 ? 21.463 11.010 1.652 1.00 13.31 255 GLU C O 1
ATOM 1588 N N . ASN C 1 32 ? 20.555 10.323 3.579 1.00 14.03 256 ASN C N 1
ATOM 1589 C CA . ASN C 1 32 ? 21.851 9.926 4.108 1.00 15.57 256 ASN C CA 1
ATOM 1590 C C . ASN C 1 32 ? 22.465 8.767 3.325 1.00 14.64 256 ASN C C 1
ATOM 1591 O O . ASN C 1 32 ? 23.687 8.671 3.202 1.00 15.32 256 ASN C O 1
ATOM 1596 N N . PHE C 1 33 ? 21.619 7.894 2.787 1.00 12.24 257 PHE C N 1
ATOM 1597 C CA . PHE C 1 33 ? 22.101 6.759 2.008 1.00 10.58 257 PHE C CA 1
ATOM 1598 C C . PHE C 1 33 ? 22.474 7.186 0.595 1.00 10.40 257 PHE C C 1
ATOM 1599 O O . PHE C 1 33 ? 23.453 6.709 0.029 1.00 12.90 257 PHE C O 1
ATOM 1607 N N . ASP C 1 34 ? 21.674 8.090 0.039 1.00 11.12 258 ASP C N 1
ATOM 1608 C CA . ASP C 1 34 ? 21.852 8.580 -1.324 1.00 10.56 258 ASP C CA 1
ATOM 1609 C C . ASP C 1 34 ? 22.877 9.706 -1.383 1.00 12.10 258 ASP C C 1
ATOM 1610 O O . ASP C 1 34 ? 22.551 10.857 -1.688 1.00 11.67 258 ASP C O 1
ATOM 1615 N N . THR C 1 35 ? 24.123 9.354 -1.096 1.00 15.10 259 THR C N 1
ATOM 1616 C CA . THR C 1 35 ? 25.209 10.319 -1.074 1.00 17.43 259 THR C CA 1
ATOM 1617 C C . THR C 1 35 ? 25.439 11.043 -2.397 1.00 17.90 259 THR C C 1
ATOM 1618 O O . THR C 1 35 ? 25.861 12.198 -2.403 1.00 18.80 259 THR C O 1
ATOM 1622 N N . MET C 1 36 ? 25.152 10.377 -3.511 1.00 16.12 260 MET C N 1
ATOM 1623 C CA . MET C 1 36 ? 25.360 10.979 -4.822 1.00 15.43 260 MET C CA 1
ATOM 1624 C C . MET C 1 36 ? 24.170 11.773 -5.356 1.00 12.91 260 MET C C 1
ATOM 1625 O O . MET C 1 36 ? 24.210 12.263 -6.487 1.00 11.48 260 MET C O 1
ATOM 1630 N N . LYS C 1 37 ? 23.117 11.891 -4.550 1.00 11.01 261 LYS C N 1
ATOM 1631 C CA . LYS C 1 37 ? 21.922 12.638 -4.940 1.00 12.21 261 LYS C CA 1
ATOM 1632 C C . LYS C 1 37 ? 21.337 12.107 -6.242 1.00 11.66 261 LYS C C 1
ATOM 1633 O O . LYS C 1 37 ? 21.105 12.866 -7.186 1.00 11.09 261 LYS C O 1
ATOM 1639 N N . THR C 1 38 ? 21.101 10.800 -6.282 1.00 9.95 262 THR C N 1
ATOM 1640 C CA . THR C 1 38 ? 20.558 10.149 -7.464 1.00 10.83 262 THR C CA 1
ATOM 1641 C C . THR C 1 38 ? 19.056 9.941 -7.358 1.00 9.79 262 THR C C 1
ATOM 1642 O O . THR C 1 38 ? 18.433 9.462 -8.307 1.00 9.47 262 THR C O 1
ATOM 1646 N N . ASN C 1 39 ? 18.485 10.297 -6.209 1.00 9.77 263 ASN C N 1
ATOM 1647 C CA . ASN C 1 39 ? 17.057 10.104 -5.929 1.00 8.77 263 ASN C CA 1
ATOM 1648 C C . ASN C 1 39 ? 16.713 8.622 -5.787 1.00 10.48 263 ASN C C 1
ATOM 1649 O O . ASN C 1 39 ? 15.566 8.217 -5.987 1.00 10.24 263 ASN C O 1
ATOM 1654 N N . THR C 1 40 ? 17.712 7.816 -5.439 1.00 8.98 264 THR C N 1
ATOM 1655 C CA . THR C 1 40 ? 17.502 6.381 -5.243 1.00 9.85 264 THR C CA 1
ATOM 1656 C C . THR C 1 40 ? 18.404 5.863 -4.137 1.00 8.60 264 THR C C 1
ATOM 1657 O O . THR C 1 40 ? 19.372 6.518 -3.757 1.00 10.16 264 THR C O 1
ATOM 1661 N N . ILE C 1 41 ? 18.061 4.693 -3.613 1.00 9.94 265 ILE C N 1
ATOM 1662 C CA . ILE C 1 41 ? 18.881 4.029 -2.607 1.00 7.09 265 ILE C CA 1
ATOM 1663 C C . ILE C 1 41 ? 18.927 2.565 -3.016 1.00 8.01 265 ILE C C 1
ATOM 1664 O O . ILE C 1 41 ? 18.142 2.134 -3.865 1.00 8.63 265 ILE C O 1
ATOM 1669 N N . SER C 1 42 ? 19.840 1.798 -2.432 1.00 7.52 266 SER C N 1
ATOM 1670 C CA . SER C 1 42 ? 19.958 0.386 -2.796 1.00 7.32 266 SER C CA 1
ATOM 1671 C C . SER C 1 42 ? 18.867 -0.477 -2.176 1.00 7.17 266 SER C C 1
ATOM 1672 O O . SER C 1 42 ? 18.203 -0.079 -1.220 1.00 8.41 266 SER C O 1
ATOM 1675 N N . ARG C 1 43 ? 18.697 -1.670 -2.733 1.00 6.58 267 ARG C N 1
ATOM 1676 C CA . ARG C 1 43 ? 17.696 -2.616 -2.250 1.00 7.25 267 ARG C CA 1
ATOM 1677 C C . ARG C 1 43 ? 17.997 -3.021 -0.801 1.00 7.20 267 ARG C C 1
ATOM 1678 O O . ARG C 1 43 ? 17.091 -3.090 0.033 1.00 7.77 267 ARG C O 1
ATOM 1686 N N . GLU C 1 44 ? 19.269 -3.274 -0.499 1.00 7.48 268 GLU C N 1
ATOM 1687 C CA . GLU C 1 44 ? 19.652 -3.653 0.862 1.00 6.86 268 GLU C CA 1
ATOM 1688 C C . GLU C 1 44 ? 19.431 -2.488 1.833 1.00 7.06 268 GLU C C 1
ATOM 1689 O O . GLU C 1 44 ? 19.039 -2.691 2.982 1.00 8.32 268 GLU C O 1
ATOM 1695 N N . GLU C 1 45 ? 19.682 -1.266 1.375 1.00 8.96 269 GLU C N 1
ATOM 1696 C CA . GLU C 1 45 ? 19.474 -0.106 2.230 1.00 8.01 269 GLU C CA 1
ATOM 1697 C C . GLU C 1 45 ? 17.984 0.051 2.518 1.00 7.42 269 GLU C C 1
ATOM 1698 O O . GLU C 1 45 ? 17.592 0.383 3.636 1.00 7.97 269 GLU C O 1
ATOM 1704 N N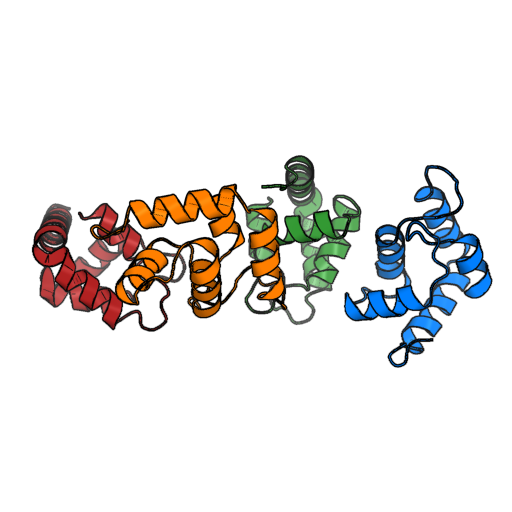 . PHE C 1 46 ? 17.145 -0.194 1.513 1.00 7.82 270 PHE C N 1
ATOM 1705 C CA . PHE C 1 46 ? 15.708 -0.084 1.727 1.00 7.36 270 PHE C CA 1
ATOM 1706 C C . PHE C 1 46 ? 15.265 -1.127 2.745 1.00 7.47 270 PHE C C 1
ATOM 1707 O O . PHE C 1 46 ? 14.446 -0.847 3.615 1.00 9.35 270 PHE C O 1
ATOM 1715 N N . ARG C 1 47 ? 15.803 -2.336 2.632 1.00 8.60 271 ARG C N 1
ATOM 1716 C CA . ARG C 1 47 ? 15.451 -3.390 3.571 1.00 7.85 271 ARG C CA 1
ATOM 1717 C C . ARG C 1 47 ? 15.854 -2.985 4.987 1.00 9.30 271 ARG C C 1
ATOM 1718 O O . ARG C 1 47 ? 15.146 -3.295 5.948 1.00 8.48 271 ARG C O 1
ATOM 1726 N N . ALA C 1 48 ? 16.980 -2.281 5.110 1.00 9.15 272 ALA C N 1
ATOM 1727 C CA . ALA C 1 48 ? 17.464 -1.834 6.416 1.00 9.97 272 ALA C CA 1
ATOM 1728 C C . ALA C 1 48 ? 16.460 -0.881 7.040 1.00 11.54 272 ALA C C 1
ATOM 1729 O O . ALA C 1 48 ? 16.213 -0.937 8.245 1.00 13.50 272 ALA C O 1
ATOM 1731 N N . ILE C 1 49 ? 15.888 -0.007 6.217 1.00 8.52 273 ILE C N 1
ATOM 1732 C CA . ILE C 1 49 ? 14.893 0.942 6.697 1.00 11.35 273 ILE C CA 1
ATOM 1733 C C . ILE C 1 49 ? 13.633 0.179 7.084 1.00 12.53 273 ILE C C 1
ATOM 1734 O O . ILE C 1 49 ? 13.027 0.448 8.120 1.00 13.65 273 ILE C O 1
ATOM 1739 N N . CYS C 1 50 ? 13.235 -0.776 6.250 1.00 11.66 274 CYS C N 1
ATOM 1740 C CA . CYS C 1 50 ? 12.039 -1.555 6.551 1.00 11.02 274 CYS C CA 1
ATOM 1741 C C . CYS C 1 50 ? 12.192 -2.294 7.875 1.00 10.85 274 CYS C C 1
ATOM 1742 O O . CYS C 1 50 ? 11.243 -2.376 8.653 1.00 9.96 274 CYS C O 1
ATOM 1745 N N . ASN C 1 51 ? 13.388 -2.819 8.139 1.00 10.57 275 ASN C N 1
ATOM 1746 C CA . ASN C 1 51 ? 13.630 -3.549 9.383 1.00 12.47 275 ASN C CA 1
ATOM 1747 C C . ASN C 1 51 ? 13.297 -2.703 10.602 1.00 14.24 275 ASN C C 1
ATOM 1748 O O . ASN C 1 51 ? 12.763 -3.204 11.595 1.00 14.71 275 ASN C O 1
ATOM 1753 N N . ARG C 1 52 ? 13.620 -1.418 10.521 1.00 14.24 276 ARG C N 1
ATOM 1754 C CA . ARG C 1 52 ? 13.400 -0.508 11.634 1.00 16.57 276 ARG C CA 1
ATOM 1755 C C . ARG C 1 52 ? 12.048 0.186 11.673 1.00 17.63 276 ARG C C 1
ATOM 1756 O O . ARG C 1 52 ? 11.546 0.494 12.756 1.00 20.16 276 ARG C O 1
ATOM 1758 N N . ARG C 1 53 ? 11.455 0.426 10.508 1.00 15.39 277 ARG C N 1
ATOM 1759 C CA . ARG C 1 53 ? 10.179 1.139 10.436 1.00 15.99 277 ARG C CA 1
ATOM 1760 C C . ARG C 1 53 ? 8.925 0.277 10.390 1.00 16.01 277 ARG C C 1
ATOM 1761 O O . ARG C 1 53 ? 7.843 0.739 10.757 1.00 17.92 277 ARG C O 1
ATOM 1769 N N . VAL C 1 54 ? 9.049 -0.964 9.931 1.00 15.50 278 VAL C N 1
ATOM 1770 C CA . VAL C 1 54 ? 7.879 -1.838 9.842 1.00 15.13 278 VAL C CA 1
ATOM 1771 C C . VAL C 1 54 ? 8.076 -3.134 10.620 1.00 15.43 278 VAL C C 1
ATOM 1772 O O . VAL C 1 54 ? 7.345 -3.420 11.572 1.00 17.35 278 VAL C O 1
ATOM 1776 N N . GLN C 1 55 ? 9.060 -3.921 10.198 1.00 14.60 279 GLN C N 1
ATOM 1777 C CA . GLN C 1 55 ? 9.379 -5.182 10.859 1.00 13.93 279 GLN C CA 1
ATOM 1778 C C . GLN C 1 55 ? 10.527 -5.831 10.102 1.00 12.40 279 GLN C C 1
ATOM 1779 O O . GLN C 1 55 ? 10.825 -5.455 8.967 1.00 11.84 279 GLN C O 1
ATOM 1785 N N . ILE C 1 56 ? 11.180 -6.793 10.739 1.00 12.91 280 ILE C N 1
ATOM 1786 C CA . ILE C 1 56 ? 12.272 -7.495 10.087 1.00 13.38 280 ILE C CA 1
ATOM 1787 C C . ILE C 1 56 ? 11.617 -8.547 9.202 1.00 11.27 280 ILE C C 1
ATOM 1788 O O . ILE C 1 56 ? 11.113 -9.566 9.676 1.00 13.11 280 ILE C O 1
ATOM 1793 N N . LEU C 1 57 ? 11.602 -8.268 7.905 1.00 11.35 281 LEU C N 1
ATOM 1794 C CA . LEU C 1 57 ? 10.985 -9.156 6.937 1.00 11.51 281 LEU C CA 1
ATOM 1795 C C . LEU C 1 57 ? 11.854 -10.345 6.586 1.00 11.71 281 LEU C C 1
ATOM 1796 O O . LEU C 1 57 ? 13.077 -10.241 6.542 1.00 11.99 281 LEU C O 1
ATOM 1801 N N . THR C 1 58 ? 11.215 -11.481 6.338 1.00 11.77 282 THR C N 1
ATOM 1802 C CA . THR C 1 58 ? 11.944 -12.672 5.933 1.00 12.05 282 THR C CA 1
ATOM 1803 C C . THR C 1 58 ? 12.340 -12.408 4.483 1.00 12.39 282 THR C C 1
ATOM 1804 O O . THR C 1 58 ? 11.812 -11.483 3.858 1.00 12.89 282 THR C O 1
ATOM 1808 N N . ASP C 1 59 ? 13.261 -13.197 3.942 1.00 13.25 283 ASP C N 1
ATOM 1809 C CA . ASP C 1 59 ? 13.674 -13.002 2.553 1.00 12.64 283 ASP C CA 1
ATOM 1810 C C . ASP C 1 59 ? 12.469 -13.064 1.616 1.00 13.27 283 ASP C C 1
ATOM 1811 O O . ASP C 1 59 ? 12.343 -12.251 0.699 1.00 10.77 283 ASP C O 1
ATOM 1816 N N . GLU C 1 60 ? 11.585 -14.030 1.846 1.00 13.36 284 GLU C N 1
ATOM 1817 C CA . GLU C 1 60 ? 10.398 -14.181 1.008 1.00 14.00 284 GLU C CA 1
ATOM 1818 C C . GLU C 1 60 ? 9.512 -12.946 1.088 1.00 12.52 284 GLU C C 1
ATOM 1819 O O . GLU C 1 60 ? 9.106 -12.402 0.063 1.00 12.66 284 GLU C O 1
ATOM 1825 N N . GLN C 1 61 ? 9.210 -12.507 2.305 1.00 11.51 285 GLN C N 1
ATOM 1826 C CA . GLN C 1 61 ? 8.366 -11.334 2.488 1.00 11.30 285 GLN C CA 1
ATOM 1827 C C . GLN C 1 61 ? 8.993 -10.110 1.834 1.00 11.32 285 GLN C C 1
ATOM 1828 O O . GLN C 1 61 ? 8.295 -9.304 1.216 1.00 10.38 285 GLN C O 1
ATOM 1834 N N . PHE C 1 62 ? 10.311 -9.968 1.954 1.00 10.14 286 PHE C N 1
ATOM 1835 C CA . PHE C 1 62 ? 10.962 -8.808 1.363 1.00 9.28 286 PHE C CA 1
ATOM 1836 C C . PHE C 1 62 ? 10.947 -8.882 -0.158 1.00 8.98 286 PHE C C 1
ATOM 1837 O O . PHE C 1 62 ? 10.724 -7.871 -0.831 1.00 9.05 286 PHE C O 1
ATOM 1845 N N . ASP C 1 63 ? 11.179 -10.071 -0.708 1.00 8.54 287 ASP C N 1
ATOM 1846 C CA . ASP C 1 63 ? 11.160 -10.212 -2.162 1.00 7.86 287 ASP C CA 1
ATOM 1847 C C . ASP C 1 63 ? 9.785 -9.797 -2.686 1.00 8.17 287 ASP C C 1
ATOM 1848 O O . ASP C 1 63 ? 9.683 -9.086 -3.690 1.00 8.70 287 ASP C O 1
ATOM 1853 N N . ARG C 1 64 ? 8.728 -10.229 -2.005 1.00 9.60 288 ARG C N 1
ATOM 1854 C CA . ARG C 1 64 ? 7.377 -9.884 -2.445 1.00 9.61 288 ARG C CA 1
ATOM 1855 C C . ARG C 1 64 ? 7.084 -8.392 -2.261 1.00 8.31 288 ARG C C 1
ATOM 1856 O O . ARG C 1 64 ? 6.424 -7.773 -3.102 1.00 10.42 288 ARG C O 1
ATOM 1864 N N . LEU C 1 65 ? 7.571 -7.808 -1.170 1.00 7.89 289 LEU C N 1
ATOM 1865 C CA . LEU C 1 65 ? 7.354 -6.381 -0.946 1.00 8.28 289 LEU C CA 1
ATOM 1866 C C . LEU C 1 65 ? 8.072 -5.576 -2.030 1.00 8.45 289 LEU C C 1
ATOM 1867 O O . LEU C 1 65 ? 7.533 -4.604 -2.558 1.00 8.50 289 LEU C O 1
ATOM 1872 N N . TRP C 1 66 ? 9.289 -5.997 -2.364 1.00 7.47 290 TRP C N 1
ATOM 1873 C CA . TRP C 1 66 ? 10.092 -5.311 -3.370 1.00 7.23 290 TRP C CA 1
ATOM 1874 C C . TRP C 1 66 ? 9.372 -5.305 -4.711 1.00 6.93 290 TRP C C 1
ATOM 1875 O O . TRP C 1 66 ? 9.482 -4.348 -5.474 1.00 6.75 290 TRP C O 1
ATOM 1886 N N . ASN C 1 67 ? 8.636 -6.376 -4.994 1.00 7.42 291 ASN C N 1
ATOM 1887 C CA . ASN C 1 67 ? 7.892 -6.449 -6.245 1.00 8.19 291 ASN C CA 1
ATOM 1888 C C . ASN C 1 67 ? 6.850 -5.335 -6.334 1.00 10.56 291 ASN C C 1
ATOM 1889 O O . ASN C 1 67 ? 6.427 -4.968 -7.434 1.00 12.57 291 ASN C O 1
ATOM 1894 N N . GLU C 1 68 ? 6.439 -4.804 -5.185 1.00 9.42 292 GLU C N 1
ATOM 1895 C CA . GLU C 1 68 ? 5.423 -3.746 -5.141 1.00 9.75 292 GLU C CA 1
ATOM 1896 C C . GLU C 1 68 ? 6.019 -2.342 -5.172 1.00 9.79 292 GLU C C 1
ATOM 1897 O O . GLU C 1 68 ? 5.291 -1.356 -5.286 1.00 11.80 292 GLU C O 1
ATOM 1903 N N . MET C 1 69 ? 7.341 -2.250 -5.074 1.00 8.04 293 MET C N 1
ATOM 1904 C CA . MET C 1 69 ? 8.026 -0.962 -5.043 1.00 8.16 293 MET C CA 1
ATOM 1905 C C . MET C 1 69 ? 8.393 -0.376 -6.397 1.00 7.81 293 MET C C 1
ATOM 1906 O O . MET C 1 69 ? 8.473 -1.090 -7.398 1.00 8.83 293 MET C O 1
ATOM 1911 N N . PRO C 1 70 ? 8.612 0.948 -6.443 1.00 8.78 294 PRO C N 1
ATOM 1912 C CA . PRO C 1 70 ? 8.995 1.616 -7.692 1.00 9.74 294 PRO C CA 1
ATOM 1913 C C . PRO C 1 70 ? 10.513 1.455 -7.803 1.00 8.60 294 PRO C C 1
ATOM 1914 O O . PRO C 1 70 ? 11.277 2.162 -7.144 1.00 10.50 294 PRO C O 1
ATOM 1918 N N . VAL C 1 71 ? 10.937 0.500 -8.623 1.00 9.50 295 VAL C N 1
ATOM 1919 C CA . VAL C 1 71 ? 12.350 0.186 -8.797 1.00 9.83 295 VAL C CA 1
ATOM 1920 C C . VAL C 1 71 ? 12.855 0.622 -10.168 1.00 10.49 295 VAL C C 1
ATOM 1921 O O . VAL C 1 71 ? 12.134 0.505 -11.163 1.00 11.01 295 VAL C O 1
ATOM 1925 N N . ASN C 1 72 ? 14.087 1.125 -10.234 1.00 9.58 296 ASN C N 1
ATOM 1926 C CA . ASN C 1 72 ? 14.609 1.566 -11.524 1.00 11.32 296 ASN C CA 1
ATOM 1927 C C . ASN C 1 72 ? 15.310 0.455 -12.301 1.00 10.50 296 ASN C C 1
ATOM 1928 O O . ASN C 1 72 ? 15.348 -0.696 -11.862 1.00 11.02 296 ASN C O 1
ATOM 1933 N N . ALA C 1 73 ? 15.841 0.800 -13.470 1.00 12.96 297 ALA C N 1
ATOM 1934 C CA . ALA C 1 73 ? 16.505 -0.170 -14.330 1.00 14.84 297 ALA C CA 1
ATOM 1935 C C . ALA C 1 73 ? 17.755 -0.784 -13.724 1.00 15.18 297 ALA C C 1
ATOM 1936 O O . ALA C 1 73 ? 18.242 -1.803 -14.210 1.00 18.36 297 ALA C O 1
ATOM 1938 N N . LYS C 1 74 ? 18.271 -0.163 -12.668 1.00 14.34 298 LYS C N 1
ATOM 1939 C CA . LYS C 1 74 ? 19.472 -0.650 -12.000 1.00 14.84 298 LYS C CA 1
ATOM 1940 C C . LYS C 1 74 ? 19.145 -1.433 -10.734 1.00 13.68 298 LYS C C 1
ATOM 1941 O O . LYS C 1 74 ? 20.046 -1.824 -9.989 1.00 14.82 298 LYS C O 1
ATOM 1943 N N . GLY C 1 75 ? 17.859 -1.655 -10.484 1.00 11.35 299 GLY C N 1
ATOM 1944 C CA . GLY C 1 75 ? 17.469 -2.402 -9.304 1.00 10.34 299 GLY C CA 1
ATOM 1945 C C . GLY C 1 75 ? 17.557 -1.606 -8.014 1.00 10.34 299 GLY C C 1
ATOM 1946 O O . GLY C 1 75 ? 17.725 -2.177 -6.935 1.00 10.34 299 GLY C O 1
ATOM 1947 N N . ARG C 1 76 ? 17.453 -0.287 -8.123 1.00 10.07 300 ARG C N 1
ATOM 1948 C CA . ARG C 1 76 ? 17.494 0.582 -6.952 1.00 9.59 300 ARG C CA 1
ATOM 1949 C C . ARG C 1 76 ? 16.123 1.213 -6.748 1.00 9.62 300 ARG C C 1
ATOM 1950 O O . ARG C 1 76 ? 15.362 1.393 -7.701 1.00 8.90 300 ARG C O 1
ATOM 1958 N N . LEU C 1 77 ? 15.803 1.537 -5.500 1.00 8.20 301 LEU C N 1
ATOM 1959 C CA . LEU C 1 77 ? 14.518 2.138 -5.173 1.00 8.29 301 LEU C CA 1
ATOM 1960 C C . LEU C 1 77 ? 14.452 3.611 -5.562 1.00 8.92 301 LEU C C 1
ATOM 1961 O O . LEU C 1 77 ? 15.347 4.382 -5.225 1.00 9.00 301 LEU C O 1
ATOM 1966 N N . LYS C 1 78 ? 13.393 3.995 -6.276 1.00 8.68 302 LYS C N 1
ATOM 1967 C CA . LYS C 1 78 ? 13.186 5.393 -6.661 1.00 9.06 302 LYS C CA 1
ATOM 1968 C C . LYS C 1 78 ? 12.452 5.945 -5.442 1.00 9.05 302 LYS C C 1
ATOM 1969 O O . LYS C 1 78 ? 11.235 5.802 -5.320 1.00 9.51 302 LYS C O 1
ATOM 1975 N N . TYR C 1 79 ? 13.182 6.583 -4.532 1.00 8.76 303 TYR C N 1
ATOM 1976 C CA . TYR C 1 79 ? 12.542 7.021 -3.303 1.00 9.33 303 TYR C CA 1
ATOM 1977 C C . TYR C 1 79 ? 11.519 8.145 -3.345 1.00 9.93 303 TYR C C 1
ATOM 1978 O O . TYR C 1 79 ? 10.590 8.151 -2.537 1.00 10.11 303 TYR C O 1
ATOM 1987 N N . PRO C 1 80 ? 11.651 9.102 -4.275 1.00 10.41 304 PRO C N 1
ATOM 1988 C CA . PRO C 1 80 ? 10.614 10.138 -4.254 1.00 11.09 304 PRO C CA 1
ATOM 1989 C C . PRO C 1 80 ? 9.283 9.500 -4.643 1.00 11.24 304 PRO C C 1
ATOM 1990 O O . PRO C 1 80 ? 8.242 9.792 -4.051 1.00 12.58 304 PRO C O 1
ATOM 1994 N N . ASP C 1 81 ? 9.337 8.613 -5.634 1.00 12.50 305 ASP C N 1
ATOM 1995 C CA . ASP C 1 81 ? 8.154 7.897 -6.101 1.00 12.00 305 ASP C CA 1
ATOM 1996 C C . ASP C 1 81 ? 7.581 7.079 -4.948 1.00 12.68 305 ASP C C 1
ATOM 1997 O O . ASP C 1 81 ? 6.366 7.023 -4.751 1.00 13.77 305 ASP C O 1
ATOM 2002 N N . PHE C 1 82 ? 8.466 6.435 -4.192 1.00 11.20 306 PHE C N 1
ATOM 2003 C CA . PHE C 1 82 ? 8.053 5.619 -3.054 1.00 11.68 306 PHE C CA 1
ATOM 2004 C C . PHE C 1 82 ? 7.298 6.458 -2.027 1.00 12.54 306 PHE C C 1
ATOM 2005 O O . PHE C 1 82 ? 6.206 6.091 -1.590 1.00 12.98 306 PHE C O 1
ATOM 2013 N N . LEU C 1 83 ? 7.890 7.583 -1.643 1.00 13.03 307 LEU C N 1
ATOM 2014 C CA . LEU C 1 83 ? 7.274 8.461 -0.658 1.00 14.24 307 LEU C CA 1
ATOM 2015 C C . LEU C 1 83 ? 5.909 8.968 -1.101 1.00 15.16 307 LEU C C 1
ATOM 2016 O O . LEU C 1 83 ? 4.992 9.075 -0.290 1.00 17.08 307 LEU C O 1
ATOM 2021 N N . SER C 1 84 ? 5.781 9.281 -2.386 1.00 15.85 308 SER C N 1
ATOM 2022 C CA . SER C 1 84 ? 4.520 9.775 -2.926 1.00 18.98 308 SER C CA 1
ATOM 2023 C C . SER C 1 84 ? 3.418 8.730 -2.817 1.00 19.99 308 SER C C 1
ATOM 2024 O O . SER C 1 84 ? 2.294 9.033 -2.411 1.00 21.44 308 SER C O 1
ATOM 2027 N N . ARG C 1 85 ? 3.747 7.498 -3.179 1.00 19.26 309 ARG C N 1
ATOM 2028 C CA . ARG C 1 85 ? 2.777 6.415 -3.142 1.00 20.24 309 ARG C CA 1
ATOM 2029 C C . ARG C 1 85 ? 2.366 6.013 -1.733 1.00 21.62 309 ARG C C 1
ATOM 2030 O O . ARG C 1 85 ? 1.177 5.883 -1.444 1.00 23.83 309 ARG C O 1
ATOM 2032 N N . PHE C 1 86 ? 3.340 5.830 -0.848 1.00 20.43 310 PHE C N 1
ATOM 2033 C CA . PHE C 1 86 ? 3.031 5.407 0.509 1.00 21.19 310 PHE C CA 1
ATOM 2034 C C . PHE C 1 86 ? 2.691 6.490 1.527 1.00 22.59 310 PHE C C 1
ATOM 2035 O O . PHE C 1 86 ? 2.617 6.214 2.725 1.00 21.72 310 PHE C O 1
ATOM 2043 N N . SER C 1 87 ? 2.472 7.713 1.056 1.00 23.96 311 SER C N 1
ATOM 2044 C CA . SER C 1 87 ? 2.112 8.807 1.955 1.00 26.90 311 SER C CA 1
ATOM 2045 C C . SER C 1 87 ? 0.784 9.416 1.519 1.00 27.53 311 SER C C 1
ATOM 2046 O O . SER C 1 87 ? 0.467 10.534 1.986 1.00 28.27 311 SER C O 1
ATOM 2049 N N . ALA D 1 5 ? -14.208 25.229 -29.592 1.00 20.47 229 ALA D N 1
ATOM 2050 C CA . ALA D 1 5 ? -14.838 24.000 -29.026 1.00 21.24 229 ALA D CA 1
ATOM 2051 C C . ALA D 1 5 ? -15.461 23.154 -30.131 1.00 20.98 229 ALA D C 1
ATOM 2052 O O . ALA D 1 5 ? -15.348 21.926 -30.133 1.00 22.06 229 ALA D O 1
ATOM 2054 N N . THR D 1 6 ? -16.125 23.816 -31.071 1.00 20.70 230 THR D N 1
ATOM 2055 C CA . THR D 1 6 ? -16.758 23.121 -32.183 1.00 20.15 230 THR D CA 1
ATOM 2056 C C . THR D 1 6 ? -15.686 22.468 -33.048 1.00 21.23 230 THR D C 1
ATOM 2057 O O . THR D 1 6 ? -15.797 21.295 -33.413 1.00 20.59 230 THR D O 1
ATOM 2061 N N . ALA D 1 7 ? -14.643 23.230 -33.364 1.00 20.47 231 ALA D N 1
ATOM 2062 C CA . ALA D 1 7 ? -13.556 22.719 -34.186 1.00 20.56 231 ALA D CA 1
ATOM 2063 C C . ALA D 1 7 ? -12.921 21.496 -33.536 1.00 20.33 231 ALA D C 1
ATOM 2064 O O . ALA D 1 7 ? -12.598 20.522 -34.216 1.00 20.91 231 ALA D O 1
ATOM 2066 N N . ASP D 1 8 ? -12.742 21.547 -32.220 1.00 20.73 232 ASP D N 1
ATOM 2067 C CA . ASP D 1 8 ? -12.140 20.427 -31.504 1.00 22.02 232 ASP D CA 1
ATOM 2068 C C . ASP D 1 8 ? -12.971 19.154 -31.631 1.00 22.12 232 ASP D C 1
ATOM 2069 O O . ASP D 1 8 ? -12.421 18.060 -31.754 1.00 21.45 232 ASP D O 1
ATOM 2074 N N . ARG D 1 9 ? -14.293 19.289 -31.597 1.00 22.49 233 ARG D N 1
ATOM 2075 C CA . ARG D 1 9 ? -15.160 18.121 -31.728 1.00 21.92 233 ARG D CA 1
ATOM 2076 C C . ARG D 1 9 ? -15.134 17.575 -33.145 1.00 22.45 233 ARG D C 1
ATOM 2077 O O . ARG D 1 9 ? -15.234 16.363 -33.355 1.00 22.88 233 ARG D O 1
ATOM 2085 N N . ASP D 1 10 ? -15.012 18.471 -34.120 1.00 20.50 234 ASP D N 1
ATOM 2086 C CA . ASP D 1 10 ? -14.969 18.066 -35.516 1.00 21.25 234 ASP D CA 1
ATOM 2087 C C . ASP D 1 10 ? -13.731 17.209 -35.756 1.00 20.36 234 ASP D C 1
ATOM 2088 O O . ASP D 1 10 ? -13.798 16.182 -36.428 1.00 22.26 234 ASP D O 1
ATOM 2090 N N . ILE D 1 11 ? -12.603 17.641 -35.199 1.00 19.40 235 ILE D N 1
ATOM 2091 C CA . ILE D 1 11 ? -11.348 16.910 -35.348 1.00 17.51 235 ILE D CA 1
ATOM 2092 C C . ILE D 1 11 ? -11.438 15.538 -34.686 1.00 18.61 235 ILE D C 1
ATOM 2093 O O . ILE D 1 11 ? -11.011 14.534 -35.255 1.00 18.02 235 ILE D O 1
ATOM 2098 N N . LEU D 1 12 ? -11.994 15.498 -33.480 1.00 19.04 236 LEU D N 1
ATOM 2099 C CA . LEU D 1 12 ? -12.133 14.239 -32.756 1.00 19.82 236 LEU D CA 1
ATOM 2100 C C . LEU D 1 12 ? -13.013 13.261 -33.519 1.00 21.30 236 LEU D C 1
ATOM 2101 O O . LEU D 1 12 ? -12.745 12.059 -33.542 1.00 21.24 236 LEU D O 1
ATOM 2106 N N . ALA D 1 13 ? -14.064 13.780 -34.143 1.00 21.82 237 ALA D N 1
ATOM 2107 C CA . ALA D 1 13 ? -14.981 12.953 -34.915 1.00 22.03 237 ALA D CA 1
ATOM 2108 C C . ALA D 1 13 ? -14.240 12.373 -36.111 1.00 21.64 237 ALA D C 1
ATOM 2109 O O . ALA D 1 13 ? -14.402 11.202 -36.449 1.00 20.59 237 ALA D O 1
ATOM 2111 N N . ARG D 1 14 ? -13.425 13.209 -36.746 1.00 19.83 238 ARG D N 1
ATOM 2112 C CA . ARG D 1 14 ? -12.646 12.789 -37.900 1.00 19.23 238 ARG D CA 1
ATOM 2113 C C . ARG D 1 14 ? -11.662 11.712 -37.463 1.00 18.06 238 ARG D C 1
ATOM 2114 O O . ARG D 1 14 ? -11.445 10.729 -38.170 1.00 17.33 238 ARG D O 1
ATOM 2116 N N . LEU D 1 15 ? -11.070 11.903 -36.291 1.00 16.86 239 LEU D N 1
ATOM 2117 C CA . LEU D 1 15 ? -10.114 10.939 -35.764 1.00 17.68 239 LEU D CA 1
ATOM 2118 C C . LEU D 1 15 ? -10.811 9.598 -35.539 1.00 18.51 239 LEU D C 1
ATOM 2119 O O . LEU D 1 15 ? -10.273 8.546 -35.886 1.00 18.08 239 LEU D O 1
ATOM 2124 N N . HIS D 1 16 ? -12.008 9.646 -34.957 1.00 18.30 240 HIS D N 1
ATOM 2125 C CA . HIS D 1 16 ? -12.803 8.444 -34.701 1.00 18.59 240 HIS D CA 1
ATOM 2126 C C . HIS D 1 16 ? -13.064 7.696 -36.007 1.00 17.87 240 HIS D C 1
ATOM 2127 O O . HIS D 1 16 ? -12.920 6.477 -36.081 1.00 16.07 240 HIS D O 1
ATOM 2134 N N . LYS D 1 17 ? -13.455 8.440 -37.036 1.00 16.12 241 LYS D N 1
ATOM 2135 C CA . LYS D 1 17 ? -13.745 7.849 -38.332 1.00 17.54 241 LYS D CA 1
ATOM 2136 C C . LYS D 1 17 ? -12.501 7.215 -38.943 1.00 17.25 241 LYS D C 1
ATOM 2137 O O . LYS D 1 17 ? -12.567 6.123 -39.503 1.00 19.26 241 LYS D O 1
ATOM 2139 N N . ALA D 1 18 ? -11.369 7.903 -38.837 1.00 17.26 242 ALA D N 1
ATOM 2140 C CA . ALA D 1 18 ? -10.119 7.396 -39.393 1.00 16.15 242 ALA D CA 1
ATOM 2141 C C . ALA D 1 18 ? -9.685 6.110 -38.700 1.00 16.41 242 ALA D C 1
ATOM 2142 O O . ALA D 1 18 ? -9.235 5.162 -39.349 1.00 15.42 242 ALA D O 1
ATOM 2144 N N . VAL D 1 19 ? -9.819 6.081 -37.378 1.00 16.47 243 VAL D N 1
ATOM 2145 C CA . VAL D 1 19 ? -9.433 4.905 -36.611 1.00 17.89 243 VAL D CA 1
ATOM 2146 C C . VAL D 1 19 ? -10.332 3.713 -36.918 1.00 18.25 243 VAL D C 1
ATOM 2147 O O . VAL D 1 19 ? -9.858 2.585 -36.997 1.00 18.76 243 VAL D O 1
ATOM 2151 N N . THR D 1 20 ? -11.625 3.958 -37.106 1.00 18.72 244 THR D N 1
ATOM 2152 C CA . THR D 1 20 ? -12.545 2.862 -37.397 1.00 20.38 244 THR D CA 1
ATOM 2153 C C . THR D 1 20 ? -12.481 2.372 -38.843 1.00 20.37 244 THR D C 1
ATOM 2154 O O . THR D 1 20 ? -12.686 1.188 -39.104 1.00 23.51 244 THR D O 1
ATOM 2158 N N . SER D 1 21 ? -12.185 3.267 -39.781 1.00 21.10 245 SER D N 1
ATOM 2159 C CA . SER D 1 21 ? -12.117 2.882 -41.191 1.00 20.36 245 SER D CA 1
ATOM 2160 C C . SER D 1 21 ? -10.719 2.500 -41.681 1.00 20.64 245 SER D C 1
ATOM 2161 O O . SER D 1 21 ? -10.578 1.831 -42.705 1.00 20.68 245 SER D O 1
ATOM 2164 N N . HIS D 1 22 ? -9.685 2.928 -40.962 1.00 17.86 246 HIS D N 1
ATOM 2165 C CA . HIS D 1 22 ? -8.310 2.624 -41.354 1.00 17.89 246 HIS D CA 1
ATOM 2166 C C . HIS D 1 22 ? -7.510 2.128 -40.158 1.00 16.02 246 HIS D C 1
ATOM 2167 O O . HIS D 1 22 ? -6.320 2.414 -40.029 1.00 15.44 246 HIS D O 1
ATOM 2174 N N . TYR D 1 23 ? -8.180 1.374 -39.295 1.00 15.14 247 TYR D N 1
ATOM 2175 C CA . TYR D 1 23 ? -7.581 0.828 -38.082 1.00 14.75 247 TYR D CA 1
ATOM 2176 C C . TYR D 1 23 ? -6.247 0.132 -38.317 1.00 14.93 247 TYR D C 1
ATOM 2177 O O . TYR D 1 23 ? -5.254 0.416 -37.652 1.00 14.44 247 TYR D O 1
ATOM 2186 N N . HIS D 1 24 ? -6.238 -0.787 -39.271 1.00 15.06 248 HIS D N 1
ATOM 2187 C CA . HIS D 1 24 ? -5.058 -1.577 -39.577 1.00 15.40 248 HIS D CA 1
ATOM 2188 C C . HIS D 1 24 ? -3.910 -0.807 -40.205 1.00 16.36 248 HIS D C 1
ATOM 2189 O O . HIS D 1 24 ? -2.746 -1.127 -39.963 1.00 18.44 248 HIS D O 1
ATOM 2196 N N . ALA D 1 25 ? -4.230 0.205 -41.001 1.00 15.06 249 ALA D N 1
ATOM 2197 C CA . ALA D 1 25 ? -3.197 1.024 -41.618 1.00 15.10 249 ALA D CA 1
ATOM 2198 C C . ALA D 1 25 ? -2.540 1.821 -40.496 1.00 14.61 249 ALA D C 1
ATOM 2199 O O . ALA D 1 25 ? -1.336 2.067 -40.513 1.00 14.42 249 ALA D O 1
ATOM 2201 N N . ILE D 1 26 ? -3.345 2.209 -39.512 1.00 12.39 250 ILE D N 1
ATOM 2202 C CA . ILE D 1 26 ? -2.845 2.979 -38.382 1.00 12.08 250 ILE D CA 1
ATOM 2203 C C . ILE D 1 26 ? -2.014 2.111 -37.442 1.00 11.86 250 ILE D C 1
ATOM 2204 O O . ILE D 1 26 ? -0.972 2.553 -36.949 1.00 10.91 250 ILE D O 1
ATOM 2209 N N . THR D 1 27 ? -2.451 0.878 -37.200 1.00 11.82 251 THR D N 1
ATOM 2210 C CA . THR D 1 27 ? -1.680 -0.002 -36.326 1.00 11.49 251 THR D CA 1
ATOM 2211 C C . THR D 1 27 ? -0.313 -0.238 -36.971 1.00 11.78 251 THR D C 1
ATOM 2212 O O . THR D 1 27 ? 0.702 -0.337 -36.281 1.00 12.32 251 THR D O 1
ATOM 2216 N N . GLN D 1 28 ? -0.288 -0.309 -38.300 1.00 11.57 252 GLN D N 1
ATOM 2217 C CA . GLN D 1 28 ? 0.958 -0.503 -39.024 1.00 10.92 252 GLN D CA 1
ATOM 2218 C C . GLN D 1 28 ? 1.903 0.659 -38.726 1.00 11.57 252 GLN D C 1
ATOM 2219 O O . GLN D 1 28 ? 3.092 0.459 -38.492 1.00 11.28 252 GLN D O 1
ATOM 2225 N N . GLU D 1 29 ? 1.367 1.876 -38.746 1.00 11.48 253 GLU D N 1
ATOM 2226 C CA . GLU D 1 29 ? 2.174 3.060 -38.488 1.00 11.11 253 GLU D CA 1
ATOM 2227 C C . GLU D 1 29 ? 2.696 3.110 -37.056 1.00 10.60 253 GLU D C 1
ATOM 2228 O O . GLU D 1 29 ? 3.833 3.520 -36.818 1.00 11.24 253 GLU D O 1
ATOM 2234 N N . PHE D 1 30 ? 1.873 2.683 -36.104 1.00 10.81 254 PHE D N 1
ATOM 2235 C CA . PHE D 1 30 ? 2.307 2.657 -34.708 1.00 10.86 254 PHE D CA 1
ATOM 2236 C C . PHE D 1 30 ? 3.471 1.678 -34.592 1.00 10.83 254 PHE D C 1
ATOM 2237 O O . PHE D 1 30 ? 4.484 1.970 -33.958 1.00 13.06 254 PHE D O 1
ATOM 2245 N N . GLU D 1 31 ? 3.326 0.517 -35.220 1.00 11.09 255 GLU D N 1
ATOM 2246 C CA . GLU D 1 31 ? 4.374 -0.496 -35.194 1.00 12.73 255 GLU D CA 1
ATOM 2247 C C . GLU D 1 31 ? 5.669 0.043 -35.803 1.00 12.20 255 GLU D C 1
ATOM 2248 O O . GLU D 1 31 ? 6.753 -0.123 -35.235 1.00 13.20 255 GLU D O 1
ATOM 2254 N N . ASN D 1 32 ? 5.554 0.698 -36.954 1.00 12.28 256 ASN D N 1
ATOM 2255 C CA . ASN D 1 32 ? 6.727 1.242 -37.629 1.00 14.46 256 ASN D CA 1
ATOM 2256 C C . ASN D 1 32 ? 7.511 2.229 -36.770 1.00 12.81 256 ASN D C 1
ATOM 2257 O O . ASN D 1 32 ? 8.743 2.232 -36.793 1.00 14.67 256 ASN D O 1
ATOM 2262 N N . PHE D 1 33 ? 6.801 3.064 -36.017 1.00 12.43 257 PHE D N 1
ATOM 2263 C CA . PHE D 1 33 ? 7.448 4.061 -35.164 1.00 11.76 257 PHE D CA 1
ATOM 2264 C C . PHE D 1 33 ? 7.940 3.508 -33.832 1.00 12.91 257 PHE D C 1
ATOM 2265 O O . PHE D 1 33 ? 8.955 3.963 -33.303 1.00 15.19 257 PHE D O 1
ATOM 2273 N N . ASP D 1 34 ? 7.221 2.526 -33.299 1.00 12.08 258 ASP D N 1
ATOM 2274 C CA . ASP D 1 34 ? 7.562 1.933 -32.013 1.00 12.25 258 ASP D CA 1
ATOM 2275 C C . ASP D 1 34 ? 8.464 0.704 -32.151 1.00 13.09 258 ASP D C 1
ATOM 2276 O O . ASP D 1 34 ? 8.091 -0.405 -31.778 1.00 13.79 258 ASP D O 1
ATOM 2281 N N . THR D 1 35 ? 9.665 0.912 -32.680 1.00 15.65 259 THR D N 1
ATOM 2282 C CA . THR D 1 35 ? 10.598 -0.190 -32.874 1.00 16.64 259 THR D CA 1
ATOM 2283 C C . THR D 1 35 ? 11.160 -0.747 -31.568 1.00 15.21 259 THR D C 1
ATOM 2284 O O . THR D 1 35 ? 11.636 -1.882 -31.537 1.00 17.83 259 THR D O 1
ATOM 2288 N N . MET D 1 36 ? 11.102 0.045 -30.499 1.00 16.20 260 MET D N 1
ATOM 2289 C CA . MET D 1 36 ? 11.597 -0.392 -29.194 1.00 15.64 260 MET D CA 1
ATOM 2290 C C . MET D 1 36 ? 10.541 -1.230 -28.468 1.00 15.09 260 MET D C 1
ATOM 2291 O O . MET D 1 36 ? 10.791 -1.769 -27.388 1.00 15.03 260 MET D O 1
ATOM 2293 N N . LYS D 1 37 ? 9.358 -1.327 -29.065 1.00 13.18 261 LYS D N 1
ATOM 2294 C CA . LYS D 1 37 ? 8.263 -2.106 -28.496 1.00 12.02 261 LYS D CA 1
ATOM 2295 C C . LYS D 1 37 ? 7.863 -1.621 -27.107 1.00 12.02 261 LYS D C 1
ATOM 2296 O O . LYS D 1 37 ? 7.764 -2.414 -26.162 1.00 11.36 261 LYS D O 1
ATOM 2302 N N . THR D 1 38 ? 7.623 -0.320 -26.987 1.00 11.80 262 THR D N 1
ATOM 2303 C CA . THR D 1 38 ? 7.225 0.275 -25.716 1.00 12.46 262 THR D CA 1
ATOM 2304 C C . THR D 1 38 ? 5.717 0.475 -25.625 1.00 12.05 262 THR D C 1
ATOM 2305 O O . THR D 1 38 ? 5.198 0.843 -24.569 1.00 12.20 262 THR D O 1
ATOM 2309 N N . ASN D 1 39 ? 5.021 0.238 -26.735 1.00 10.90 263 ASN D N 1
ATOM 2310 C CA . ASN D 1 39 ? 3.576 0.430 -26.811 1.00 11.33 263 ASN D CA 1
ATOM 2311 C C . ASN D 1 39 ? 3.239 1.923 -26.775 1.00 10.57 263 ASN D C 1
ATOM 2312 O O . ASN D 1 39 ? 2.138 2.311 -26.395 1.00 11.92 263 ASN D O 1
ATOM 2317 N N . THR D 1 40 ? 4.201 2.754 -27.169 1.00 11.95 264 THR D N 1
ATOM 2318 C CA . THR D 1 40 ? 3.997 4.201 -27.216 1.00 12.62 264 THR D CA 1
ATOM 2319 C C . THR D 1 40 ? 4.742 4.798 -28.405 1.00 12.06 264 THR D C 1
ATOM 2320 O O . THR D 1 40 ? 5.660 4.182 -28.941 1.00 11.90 264 THR D O 1
ATOM 2324 N N . ILE D 1 41 ? 4.318 5.985 -28.828 1.00 12.48 265 ILE D N 1
ATOM 2325 C CA . ILE D 1 41 ? 4.996 6.708 -29.898 1.00 11.95 265 ILE D CA 1
ATOM 2326 C C . ILE D 1 41 ? 5.085 8.159 -29.433 1.00 12.14 265 ILE D C 1
ATOM 2327 O O . ILE D 1 41 ? 4.427 8.546 -28.464 1.00 11.09 265 ILE D O 1
ATOM 2332 N N . SER D 1 42 ? 5.904 8.955 -30.113 1.00 11.28 266 SER D N 1
ATOM 2333 C CA . SER D 1 42 ? 6.078 10.355 -29.740 1.00 12.00 266 SER D CA 1
ATOM 2334 C C . SER D 1 42 ? 4.954 11.250 -30.234 1.00 12.11 266 SER D C 1
ATOM 2335 O O . SER D 1 42 ? 4.173 10.875 -31.114 1.00 11.60 266 SER D O 1
ATOM 2338 N N . ARG D 1 43 ? 4.884 12.444 -29.652 1.00 12.21 267 ARG D N 1
ATOM 2339 C CA . ARG D 1 43 ? 3.881 13.431 -30.023 1.00 11.55 267 ARG D CA 1
ATOM 2340 C C . ARG D 1 43 ? 4.013 13.795 -31.505 1.00 11.27 267 ARG D C 1
ATOM 2341 O O . ARG D 1 43 ? 3.015 13.849 -32.233 1.00 12.01 267 ARG D O 1
ATOM 2349 N N . GLU D 1 44 ? 5.245 14.043 -31.946 1.00 11.75 268 GLU D N 1
ATOM 2350 C CA . GLU D 1 44 ? 5.512 14.399 -33.339 1.00 13.73 268 GLU D CA 1
ATOM 2351 C C . GLU D 1 44 ? 5.145 13.250 -34.270 1.00 12.24 268 GLU D C 1
ATOM 2352 O O . GLU D 1 44 ? 4.642 13.462 -35.375 1.00 12.78 268 GLU D O 1
ATOM 2358 N N . GLU D 1 45 ? 5.420 12.028 -33.830 1.00 12.52 269 GLU D N 1
ATOM 2359 C CA . GLU D 1 45 ? 5.095 10.863 -34.635 1.00 10.40 269 GLU D CA 1
ATOM 2360 C C . GLU D 1 45 ? 3.580 10.738 -34.768 1.00 9.15 269 GLU D C 1
ATOM 2361 O O . GLU D 1 45 ? 3.072 10.378 -35.833 1.00 10.40 269 GLU D O 1
ATOM 2367 N N . PHE D 1 46 ? 2.852 11.041 -33.694 1.00 7.91 270 PHE D N 1
ATOM 2368 C CA . PHE D 1 46 ? 1.400 10.954 -33.746 1.00 8.53 270 PHE D CA 1
ATOM 2369 C C . PHE D 1 46 ? 0.858 11.996 -34.719 1.00 9.56 270 PHE D C 1
ATOM 2370 O O . PHE D 1 46 ? -0.073 11.725 -35.483 1.00 9.17 270 PHE D O 1
ATOM 2378 N N . ARG D 1 47 ? 1.440 13.191 -34.694 1.00 9.25 271 ARG D N 1
ATOM 2379 C CA . ARG D 1 47 ? 0.992 14.246 -35.597 1.00 9.42 271 ARG D CA 1
ATOM 2380 C C . ARG D 1 47 ? 1.234 13.828 -37.041 1.00 9.64 271 ARG D C 1
ATOM 2381 O O . ARG D 1 47 ? 0.435 14.137 -37.928 1.00 9.22 271 ARG D O 1
ATOM 2389 N N . ALA D 1 48 ? 2.338 13.122 -37.272 1.00 10.49 272 ALA D N 1
ATOM 2390 C CA . ALA D 1 48 ? 2.671 12.650 -38.612 1.00 11.01 272 ALA D CA 1
ATOM 2391 C C . ALA D 1 48 ? 1.569 11.718 -39.099 1.00 11.71 272 ALA D C 1
ATOM 2392 O O . ALA D 1 48 ? 1.193 11.748 -40.271 1.00 12.00 272 ALA D O 1
ATOM 2394 N N . ILE D 1 49 ? 1.043 10.890 -38.198 1.00 10.64 273 ILE D N 1
ATOM 2395 C CA . ILE D 1 49 ? -0.027 9.970 -38.569 1.00 10.92 273 ILE D CA 1
ATOM 2396 C C . ILE D 1 49 ? -1.321 10.739 -38.825 1.00 12.51 273 ILE D C 1
ATOM 2397 O O . ILE D 1 49 ? -2.056 10.439 -39.768 1.00 12.94 273 ILE D O 1
ATOM 2402 N N . CYS D 1 50 ? -1.605 11.732 -37.990 1.00 11.31 274 CYS D N 1
ATOM 2403 C CA . CYS D 1 50 ? -2.812 12.522 -38.181 1.00 12.51 274 CYS D CA 1
ATOM 2404 C C . CYS D 1 50 ? -2.786 13.203 -39.548 1.00 12.64 274 CYS D C 1
ATOM 2405 O O . CYS D 1 50 ? -3.815 13.291 -40.214 1.00 13.75 274 CYS D O 1
ATOM 2408 N N . ASN D 1 51 ? -1.612 13.672 -39.971 1.00 13.81 275 ASN D N 1
ATOM 2409 C CA . ASN D 1 51 ? -1.484 14.337 -41.271 1.00 14.36 275 ASN D CA 1
ATOM 2410 C C . ASN D 1 51 ? -1.993 13.436 -42.389 1.00 16.42 275 ASN D C 1
ATOM 2411 O O . ASN D 1 51 ? -2.623 13.893 -43.341 1.00 17.57 275 ASN D O 1
ATOM 2416 N N . ARG D 1 52 ? -1.701 12.150 -42.267 1.00 17.03 276 ARG D N 1
ATOM 2417 C CA . ARG D 1 52 ? -2.099 11.174 -43.267 1.00 20.21 276 ARG D CA 1
ATOM 2418 C C . ARG D 1 52 ? -3.506 10.603 -43.135 1.00 20.94 276 ARG D C 1
ATOM 2419 O O . ARG D 1 52 ? -4.151 10.326 -44.146 1.00 23.56 276 ARG D O 1
ATOM 2427 N N . ARG D 1 53 ? -3.988 10.423 -41.907 1.00 21.04 277 ARG D N 1
ATOM 2428 C CA . ARG D 1 53 ? -5.317 9.828 -41.700 1.00 20.47 277 ARG D CA 1
ATOM 2429 C C . ARG D 1 53 ? -6.490 10.727 -41.300 1.00 21.21 277 ARG D C 1
ATOM 2430 O O . ARG D 1 53 ? -7.651 10.376 -41.539 1.00 20.84 277 ARG D O 1
ATOM 2438 N N . VAL D 1 54 ? -6.204 11.859 -40.667 1.00 19.78 278 VAL D N 1
ATOM 2439 C CA . VAL D 1 54 ? -7.265 12.759 -40.226 1.00 20.56 278 VAL D CA 1
ATOM 2440 C C . VAL D 1 54 ? -7.249 14.021 -41.065 1.00 20.35 278 VAL D C 1
ATOM 2441 O O . VAL D 1 54 ? -8.169 14.277 -41.834 1.00 19.91 278 VAL D O 1
ATOM 2445 N N . GLN D 1 55 ? -6.196 14.808 -40.897 1.00 18.64 279 GLN D N 1
ATOM 2446 C CA . GLN D 1 55 ? -6.012 16.034 -41.652 1.00 19.48 279 GLN D CA 1
ATOM 2447 C C . GLN D 1 55 ? -4.743 16.691 -41.143 1.00 17.51 279 GLN D C 1
ATOM 2448 O O . GLN D 1 55 ? -4.278 16.395 -40.044 1.00 16.12 279 GLN D O 1
ATOM 2454 N N . ILE D 1 56 ? -4.181 17.570 -41.959 1.00 17.41 280 ILE D N 1
ATOM 2455 C CA . ILE D 1 56 ? -2.977 18.289 -41.586 1.00 16.14 280 ILE D CA 1
ATOM 2456 C C . ILE D 1 56 ? -3.423 19.442 -40.701 1.00 16.31 280 ILE D C 1
ATOM 2457 O O . ILE D 1 56 ? -3.950 20.449 -41.175 1.00 16.86 280 ILE D O 1
ATOM 2462 N N . LEU D 1 57 ? -3.216 19.263 -39.402 1.00 14.88 281 LEU D N 1
ATOM 2463 C CA . LEU D 1 57 ? -3.623 20.233 -38.398 1.00 14.70 281 LEU D CA 1
ATOM 2464 C C . LEU D 1 57 ? -2.621 21.351 -38.161 1.00 14.57 281 LEU D C 1
ATOM 2465 O O . LEU D 1 57 ? -1.418 21.173 -38.342 1.00 14.23 281 LEU D O 1
ATOM 2470 N N . THR D 1 58 ? -3.128 22.509 -37.749 1.00 15.38 282 THR D N 1
ATOM 2471 C CA . THR D 1 58 ? -2.261 23.636 -37.437 1.00 16.65 282 THR D CA 1
ATOM 2472 C C . THR D 1 58 ? -1.656 23.301 -36.079 1.00 16.50 282 THR D C 1
ATOM 2473 O O . THR D 1 58 ? -2.100 22.361 -35.416 1.00 17.06 282 THR D O 1
ATOM 2477 N N . ASP D 1 59 ? -0.653 24.060 -35.655 1.00 16.31 283 ASP D N 1
ATOM 2478 C CA . ASP D 1 59 ? -0.033 23.800 -34.364 1.00 16.21 283 ASP D CA 1
ATOM 2479 C C . ASP D 1 59 ? -1.067 23.886 -33.245 1.00 16.57 283 ASP D C 1
ATOM 2480 O O . ASP D 1 59 ? -1.085 23.050 -32.344 1.00 17.37 283 ASP D O 1
ATOM 2485 N N . GLU D 1 60 ? -1.929 24.897 -33.314 1.00 17.19 284 GLU D N 1
ATOM 2486 C CA . GLU D 1 60 ? -2.963 25.100 -32.302 1.00 17.18 284 GLU D CA 1
ATOM 2487 C C . GLU D 1 60 ? -3.968 23.948 -32.263 1.00 16.55 284 GLU D C 1
ATOM 2488 O O . GLU D 1 60 ? -4.312 23.453 -31.188 1.00 17.80 284 GLU D O 1
ATOM 2490 N N . GLN D 1 61 ? -4.444 23.533 -33.434 1.00 16.49 285 GLN D N 1
ATOM 2491 C CA . GLN D 1 61 ? -5.402 22.438 -33.518 1.00 16.10 285 GLN D CA 1
ATOM 2492 C C . GLN D 1 61 ? -4.773 21.158 -32.992 1.00 15.87 285 GLN D C 1
ATOM 2493 O O . GLN D 1 61 ? -5.411 20.406 -32.256 1.00 13.48 285 GLN D O 1
ATOM 2499 N N . PHE D 1 62 ? -3.525 20.901 -33.377 1.00 14.67 286 PHE D N 1
ATOM 2500 C CA . PHE D 1 62 ? -2.859 19.696 -32.905 1.00 13.02 286 PHE D CA 1
ATOM 2501 C C . PHE D 1 62 ? -2.611 19.705 -31.397 1.00 14.30 286 PHE D C 1
ATOM 2502 O O . PHE D 1 62 ? -2.818 18.694 -30.734 1.00 13.28 286 PHE D O 1
ATOM 2510 N N . ASP D 1 63 ? -2.143 20.828 -30.858 1.00 14.57 287 ASP D N 1
ATOM 2511 C CA . ASP D 1 63 ? -1.891 20.909 -29.424 1.00 15.81 287 ASP D CA 1
ATOM 2512 C C . ASP D 1 63 ? -3.166 20.616 -28.644 1.00 15.96 287 ASP D C 1
ATOM 2513 O O . ASP D 1 63 ? -3.129 19.958 -27.604 1.00 15.63 287 ASP D O 1
ATOM 2518 N N . ARG D 1 64 ? -4.299 21.098 -29.143 1.00 15.94 288 ARG D N 1
ATOM 2519 C CA . ARG D 1 64 ? -5.552 20.851 -28.447 1.00 15.84 288 ARG D CA 1
ATOM 2520 C C . ARG D 1 64 ? -5.965 19.387 -28.562 1.00 15.67 288 ARG D C 1
ATOM 2521 O O . ARG D 1 64 ? -6.507 18.819 -27.615 1.00 16.84 288 ARG D O 1
ATOM 2529 N N . LEU D 1 65 ? -5.703 18.775 -29.715 1.00 14.04 289 LEU D N 1
ATOM 2530 C CA . LEU D 1 65 ? -6.045 17.366 -29.909 1.00 12.72 289 LEU D CA 1
ATOM 2531 C C . LEU D 1 65 ? -5.174 16.503 -29.004 1.00 12.94 289 LEU D C 1
ATOM 2532 O O . LEU D 1 65 ? -5.652 15.558 -28.378 1.00 12.75 289 LEU D O 1
ATOM 2537 N N . TRP D 1 66 ? -3.891 16.841 -28.947 1.00 13.18 290 TRP D N 1
ATOM 2538 C CA . TRP D 1 66 ? -2.928 16.103 -28.141 1.00 14.84 290 TRP D CA 1
ATOM 2539 C C . TRP D 1 66 ? -3.306 16.047 -26.666 1.00 17.01 290 TRP D C 1
ATOM 2540 O O . TRP D 1 66 ? -3.138 15.012 -26.020 1.00 16.10 290 TRP D O 1
ATOM 2551 N N . ASN D 1 67 ? -3.819 17.151 -26.132 1.00 18.10 291 ASN D N 1
ATOM 2552 C CA . ASN D 1 67 ? -4.203 17.174 -24.723 1.00 20.36 291 ASN D CA 1
ATOM 2553 C C . ASN D 1 67 ? -5.409 16.272 -24.452 1.00 19.82 291 ASN D C 1
ATOM 2554 O O . ASN D 1 67 ? -5.689 15.926 -23.304 1.00 21.89 291 ASN D O 1
ATOM 2559 N N . GLU D 1 68 ? -6.113 15.885 -25.512 1.00 17.98 292 GLU D N 1
ATOM 2560 C CA . GLU D 1 68 ? -7.297 15.029 -25.400 1.00 17.51 292 GLU D CA 1
ATOM 2561 C C . GLU D 1 68 ? -6.924 13.554 -25.558 1.00 17.61 292 GLU D C 1
ATOM 2562 O O . GLU D 1 68 ? -7.770 12.670 -25.404 1.00 18.18 292 GLU D O 1
ATOM 2568 N N . MET D 1 69 ? -5.656 13.298 -25.864 1.00 16.09 293 MET D N 1
ATOM 2569 C CA . MET D 1 69 ? -5.169 11.938 -26.070 1.00 16.24 293 MET D CA 1
ATOM 2570 C C . MET D 1 69 ? -4.637 11.281 -24.803 1.00 15.93 293 MET D C 1
ATOM 2571 O O . MET D 1 69 ? -4.277 11.959 -23.840 1.00 17.23 293 MET D O 1
ATOM 2576 N N . PRO D 1 70 ? -4.597 9.938 -24.785 1.00 16.30 294 PRO D N 1
ATOM 2577 C CA . PRO D 1 70 ? -4.085 9.218 -23.616 1.00 17.44 294 PRO D CA 1
ATOM 2578 C C . PRO D 1 70 ? -2.562 9.262 -23.683 1.00 17.30 294 PRO D C 1
ATOM 2579 O O . PRO D 1 70 ? -1.922 8.399 -24.288 1.00 15.57 294 PRO D O 1
ATOM 2583 N N . VAL D 1 71 ? -1.993 10.297 -23.074 1.00 18.85 295 VAL D N 1
ATOM 2584 C CA . VAL D 1 71 ? -0.553 10.506 -23.061 1.00 20.14 295 VAL D CA 1
ATOM 2585 C C . VAL D 1 71 ? 0.009 10.204 -21.677 1.00 22.31 295 VAL D C 1
ATOM 2586 O O . VAL D 1 71 ? -0.586 10.585 -20.667 1.00 23.08 295 VAL D O 1
ATOM 2590 N N . ASN D 1 72 ? 1.152 9.524 -21.624 1.00 23.37 296 ASN D N 1
ATOM 2591 C CA . ASN D 1 72 ? 1.753 9.193 -20.337 1.00 24.90 296 ASN D CA 1
ATOM 2592 C C . ASN D 1 72 ? 2.557 10.360 -19.770 1.00 26.35 296 ASN D C 1
ATOM 2593 O O . ASN D 1 72 ? 2.636 11.427 -20.381 1.00 25.32 296 ASN D O 1
ATOM 2598 N N . ALA D 1 73 ? 3.147 10.149 -18.597 1.00 28.58 297 ALA D N 1
ATOM 2599 C CA . ALA D 1 73 ? 3.934 11.179 -17.924 1.00 29.05 297 ALA D CA 1
ATOM 2600 C C . ALA D 1 73 ? 5.183 11.593 -18.694 1.00 29.66 297 ALA D C 1
ATOM 2601 O O . ALA D 1 73 ? 5.736 12.668 -18.458 1.00 31.17 297 ALA D O 1
ATOM 2603 N N . LYS D 1 74 ? 5.635 10.742 -19.608 1.00 27.99 298 LYS D N 1
ATOM 2604 C CA . LYS D 1 74 ? 6.821 11.045 -20.400 1.00 26.33 298 LYS D CA 1
ATOM 2605 C C . LYS D 1 74 ? 6.440 11.834 -21.649 1.00 24.01 298 LYS D C 1
ATOM 2606 O O . LYS D 1 74 ? 7.293 12.158 -22.474 1.00 25.71 298 LYS D O 1
ATOM 2608 N N . GLY D 1 75 ? 5.153 12.135 -21.782 1.00 22.35 299 GLY D N 1
ATOM 2609 C CA . GLY D 1 75 ? 4.681 12.889 -22.929 1.00 20.15 299 GLY D CA 1
ATOM 2610 C C . GLY D 1 75 ? 4.570 12.070 -24.200 1.00 18.57 299 GLY D C 1
ATOM 2611 O O . GLY D 1 75 ? 4.641 12.619 -25.297 1.00 18.78 299 GLY D O 1
ATOM 2612 N N . ARG D 1 76 ? 4.395 10.759 -24.059 1.00 17.43 300 ARG D N 1
ATOM 2613 C CA . ARG D 1 76 ? 4.269 9.876 -25.218 1.00 15.88 300 ARG D CA 1
ATOM 2614 C C . ARG D 1 76 ? 2.867 9.274 -25.290 1.00 14.52 300 ARG D C 1
ATOM 2615 O O . ARG D 1 76 ? 2.216 9.076 -24.267 1.00 13.67 300 ARG D O 1
ATOM 2623 N N . LEU D 1 77 ? 2.403 8.986 -26.503 1.00 11.77 301 LEU D N 1
ATOM 2624 C CA . LEU D 1 77 ? 1.071 8.424 -26.691 1.00 11.91 301 LEU D CA 1
ATOM 2625 C C . LEU D 1 77 ? 1.008 6.943 -26.343 1.00 11.84 301 LEU D C 1
ATOM 2626 O O . LEU D 1 77 ? 1.837 6.163 -26.797 1.00 12.68 301 LEU D O 1
ATOM 2631 N N . LYS D 1 78 ? 0.031 6.561 -25.526 1.00 12.77 302 LYS D N 1
ATOM 2632 C CA . LYS D 1 78 ? -0.153 5.156 -25.177 1.00 12.43 302 LYS D CA 1
ATOM 2633 C C . LYS D 1 78 ? -1.092 4.699 -26.291 1.00 11.94 302 LYS D C 1
ATOM 2634 O O . LYS D 1 78 ? -2.311 4.777 -26.157 1.00 12.89 302 LYS D O 1
ATOM 2640 N N . TYR D 1 79 ? -0.528 4.226 -27.401 1.00 12.81 303 TYR D N 1
ATOM 2641 C CA . TYR D 1 79 ? -1.375 3.869 -28.533 1.00 11.85 303 TYR D CA 1
ATOM 2642 C C . TYR D 1 79 ? -2.356 2.711 -28.389 1.00 12.26 303 TYR D C 1
ATOM 2643 O O . TYR D 1 79 ? -3.404 2.721 -29.034 1.00 11.67 303 TYR D O 1
ATOM 2652 N N . PRO D 1 80 ? -2.049 1.701 -27.557 1.00 13.52 304 PRO D N 1
ATOM 2653 C CA . PRO D 1 80 ? -3.058 0.641 -27.469 1.00 14.71 304 PRO D CA 1
ATOM 2654 C C . PRO D 1 80 ? -4.334 1.219 -26.841 1.00 14.24 304 PRO D C 1
ATOM 2655 O O . PRO D 1 80 ? -5.447 0.917 -27.273 1.00 15.43 304 PRO D O 1
ATOM 2659 N N . ASP D 1 81 ? -4.156 2.060 -25.824 1.00 15.04 305 ASP D N 1
ATOM 2660 C CA . ASP D 1 81 ? -5.279 2.707 -25.148 1.00 14.57 305 ASP D CA 1
ATOM 2661 C C . ASP D 1 81 ? -5.993 3.618 -26.141 1.00 16.07 305 ASP D C 1
ATOM 2662 O O . ASP D 1 81 ? -7.221 3.687 -26.170 1.00 17.87 305 ASP D O 1
ATOM 2664 N N . PHE D 1 82 ? -5.213 4.320 -26.955 1.00 14.94 306 PHE D N 1
ATOM 2665 C CA . PHE D 1 82 ? -5.763 5.215 -27.967 1.00 15.56 306 PHE D CA 1
ATOM 2666 C C . PHE D 1 82 ? -6.685 4.456 -28.918 1.00 16.58 306 PHE D C 1
ATOM 2667 O O . PHE D 1 82 ? -7.810 4.880 -29.190 1.00 17.88 306 PHE D O 1
ATOM 2675 N N . LEU D 1 83 ? -6.193 3.333 -29.428 1.00 16.41 307 LEU D N 1
ATOM 2676 C CA . LEU D 1 83 ? -6.954 2.514 -30.360 1.00 17.52 307 LEU D CA 1
ATOM 2677 C C . LEU D 1 83 ? -8.274 2.040 -29.769 1.00 19.54 307 LEU D C 1
ATOM 2678 O O . LEU D 1 83 ? -9.308 2.083 -30.432 1.00 19.74 307 LEU D O 1
ATOM 2683 N N . SER D 1 84 ? -8.232 1.590 -28.521 1.00 19.81 308 SER D N 1
ATOM 2684 C CA . SER D 1 84 ? -9.430 1.111 -27.846 1.00 21.19 308 SER D CA 1
ATOM 2685 C C . SER D 1 84 ? -10.441 2.240 -27.667 1.00 22.71 308 SER D C 1
ATOM 2686 O O . SER D 1 84 ? -11.646 2.045 -27.843 1.00 24.37 308 SER D O 1
ATOM 2688 N N . ARG D 1 85 ? -9.940 3.424 -27.327 1.00 22.21 309 ARG D N 1
ATOM 2689 C CA . ARG D 1 85 ? -10.790 4.586 -27.101 1.00 24.16 309 ARG D CA 1
ATOM 2690 C C . ARG D 1 85 ? -11.440 5.139 -28.361 1.00 24.38 309 ARG D C 1
ATOM 2691 O O . ARG D 1 85 ? -12.591 5.571 -28.325 1.00 26.87 309 ARG D O 1
ATOM 2693 N N . PHE D 1 86 ? -10.715 5.128 -29.475 1.00 24.35 310 PHE D N 1
ATOM 2694 C CA . PHE D 1 86 ? -11.260 5.672 -30.710 1.00 24.85 310 PHE D CA 1
ATOM 2695 C C . PHE D 1 86 ? -11.820 4.668 -31.707 1.00 25.34 310 PHE D C 1
ATOM 2696 O O . PHE D 1 86 ? -12.067 5.005 -32.868 1.00 24.61 310 PHE D O 1
ATOM 2704 N N . SER D 1 87 ? -12.025 3.437 -31.252 1.00 26.84 311 SER D N 1
ATOM 2705 C CA . SER D 1 87 ? -12.598 2.403 -32.105 1.00 29.25 311 SER D CA 1
ATOM 2706 C C . SER D 1 87 ? -13.776 1.796 -31.349 1.00 30.92 311 SER D C 1
ATOM 2707 O O . SER D 1 87 ? -14.928 2.114 -31.705 1.00 33.56 311 SER D O 1
#

Radius of gyration: 25.95 Å; Cα contacts (8 Å, |Δi|>4): 372; chains: 4; bounding box: 55×52×70 Å

Sequence (335 aa):
HMATADRDILARLHKAVTSHYHAITQEFENFDTMKTNTISREEFRAICNRRVQILTDEQFDRLWNEMPVNAKGRLKYPDFLSRFSHMATADRDILARLHKAVTSHYHAITQEFENFDTMKTNTISREEFRAICNRRVQILTDEQFDRLWNEMPVNAKGRLKYPDFLSRFATADRDILARLHKAVTSHYHAITQEFENFDTMKTNTISREEFRAICNRRVQILTDEQFDRLWNEMPVNAKGRLKYPDFLSRFSATADRDILARLHKAVTSHYHAITQEFENFDTMKTNTISREEFRAICNRRVQILTDEQFDRLWNEMPVNAKGRLKYPDFLSRFS